Protein AF-A0A453HAI5-F1 (afdb_monomer_lite)

Secondary structure (DSSP, 8-state):
------SEEE-TTSGGG--EEE---HHHHHH-GGGHHHHHHHHHHHHHTS-----GGGGHHHHHH---TT-EEEETT-TT-HHHHHHHHHHT--SSTTPPP--EEEEE-S-HHHHHHHHHHHGGG--SSEEEE---GGG----BPPPPGGGTTSTT----B--EEEEEEE-----GGGTTT-TTHHHH--HHHHHHHHHHHHHHHHHHHHHEEEEEEEEEE-S---TTTTHHHHHHHHHHHGGG--PPP-TTSSTTS-EEEPPSS--EEETTEEESSGGGS-TTTTTTS-GGGSPPTTHHHHGGG-EEE-

pLDDT: mean 87.29, std 12.85, range [34.09, 98.56]

Foldseek 3Di:
DDDPPDQKAFPVLDPPSLGIDGPDDPVRCVPDPVNVVVSVVQVVCQQLVNDDDDDPVLQPQLQVQPAELQWAEEELAQFVPPSVLSNVVRNQPDPDPPDHRNYAYEYEHQDPVRLVNNCVNNVSVVDPRYDYYHDLLLCPDFDFDDDDPPPVPDPDDDGHTQATLEYEAADDALLPLCCVPCVVSVVVGDLLRRLQCLVSSLSNVLSNLVRHDQNGDYGHDYNDPQCLNFLLSVVVNCVVCPPSDDQDACCVRSVSFDKDFADQFDWRDDPRDTHRALVRDPPVCCVRRDRSSGHDPVSNVVRRSTIDTD

Organism: Aegilops tauschii subsp. strangulata (NCBI:txid200361)

Sequence (310 aa):
DECGEYALSPLPWYPGNLAWHLNLSRKQLRKNPALESFHEFLKHESEVGNVTRQEAVSMVPPLFLNVQAGHHILDMCAAPGSKTFQLLEMIHQSKEPGLLPTALVIANDLKVQRCDVLIHNTKRMCTANLIVTNHEAQSFPSCSLAKDDSEAYKDHCKPQRLEFDRVLCDVPCSGDGTLRKSHDLWRKWSSSMGNEFHLLQVNIAMRGIALLKVGGRMVYSTCSMNPVENEAVVAELLRRSGSSVELLDVSTELRELVRRPGLGTWKVNDRGSWFQTHEDVPDSRKNVILPSMFPSSTSIHESHKVWHFK

InterPro domains:
  IPR001678 SAM-dependent methyltransferase RsmB-F/NOP2-type domain [PS51686] (1-281)
  IPR018314 RsmB/NOL1/NOP2-like, conserved site [PS01153] (164-175)
  IPR023267 RNA (C5-cytosine) methyltransferase [PR02008] (45-59)
  IPR023267 RNA (C5-cytosine) methyltransferase [PR02008] (74-84)
  IPR023267 RNA (C5-cytosine) methyltransferase [PR02008] (165-177)
  IPR023267 RNA (C5-cytosine) methyltransferase [PR02008] (215-231)
  IPR023267 RNA (C5-cytosine) methyltransferase [PTHR22808] (6-299)
  IPR023270 tRNA (C5-cytosine) methyltransferase, NCL1 [PR02011] (20-41)
  IPR023270 tRNA (C5-cytosine) methyltransferase, NCL1 [PR02011] (249-268)
  IPR029063 S-adenosyl-L-methionine-dependent methyltransferase superfamily [G3DSA:3.40.50.150] (2-283)
  IPR029063 S-adenosyl-L-methionine-dependent methyltransferase superfamily [SSF53335] (37-264)
  IPR049560 SAM-dependent methyltransferase RsmB-F/NOP2-type, catalytic core [PF01189] (64-250)

Radius of gyration: 21.5 Å; chains: 1; bounding box: 52×71×49 Å

Structure (mmCIF, N/CA/C/O backbone):
data_AF-A0A453HAI5-F1
#
_entry.id   AF-A0A453HAI5-F1
#
loop_
_atom_site.group_PDB
_atom_site.id
_atom_site.type_symbol
_atom_site.label_atom_id
_atom_site.label_alt_id
_atom_site.label_comp_id
_atom_site.label_asym_id
_atom_site.label_entity_id
_atom_site.label_seq_id
_atom_site.pdbx_PDB_ins_code
_atom_site.Cartn_x
_atom_site.Cartn_y
_atom_site.Cartn_z
_atom_site.occupancy
_atom_site.B_iso_or_equiv
_atom_site.auth_seq_id
_atom_site.auth_comp_id
_atom_site.auth_asym_id
_atom_site.auth_atom_id
_atom_site.pdbx_PDB_model_num
ATOM 1 N N . ASP A 1 1 ? -20.448 33.550 -12.413 1.00 34.09 1 ASP A N 1
ATOM 2 C CA . ASP A 1 1 ? -21.150 32.262 -12.501 1.00 34.09 1 ASP A CA 1
ATOM 3 C C . ASP A 1 1 ? -20.546 31.267 -11.542 1.00 34.09 1 ASP A C 1
ATOM 5 O O . ASP A 1 1 ? -19.347 31.016 -11.547 1.00 34.09 1 ASP A O 1
ATOM 9 N N . GLU A 1 2 ? -21.398 30.882 -10.607 1.00 39.47 2 GLU A N 1
ATOM 10 C CA . GLU A 1 2 ? -21.132 30.254 -9.325 1.00 39.47 2 GLU A CA 1
ATOM 11 C C . GLU A 1 2 ? -20.623 28.820 -9.486 1.00 39.47 2 GLU A C 1
ATOM 13 O O . GLU A 1 2 ? -21.314 27.957 -10.013 1.00 39.47 2 GLU A O 1
ATOM 18 N N . CYS A 1 3 ? -19.440 28.538 -8.951 1.00 35.50 3 CYS A N 1
ATOM 19 C CA . CYS A 1 3 ? -19.113 27.195 -8.494 1.00 35.50 3 CYS A CA 1
ATOM 20 C C . CYS A 1 3 ? -18.582 27.357 -7.074 1.00 35.50 3 CYS A C 1
ATOM 22 O O . CYS A 1 3 ? -17.379 27.461 -6.838 1.00 35.50 3 CYS A O 1
ATOM 24 N N . GLY A 1 4 ? -19.509 27.518 -6.129 1.00 41.34 4 GLY A N 1
ATOM 25 C CA . GLY A 1 4 ? -19.188 27.419 -4.716 1.00 41.34 4 GLY A CA 1
ATOM 26 C C . GLY A 1 4 ? -18.720 25.997 -4.443 1.00 41.34 4 GLY A C 1
ATOM 27 O O . GLY A 1 4 ? -19.541 25.118 -4.204 1.00 41.34 4 GLY A O 1
ATOM 28 N N . GLU A 1 5 ? -17.412 25.748 -4.518 1.00 58.94 5 GLU A N 1
ATOM 29 C CA . GLU A 1 5 ? -16.839 24.530 -3.956 1.00 58.94 5 GLU A CA 1
ATOM 30 C C . GLU A 1 5 ? -17.159 24.545 -2.462 1.00 58.94 5 GLU A C 1
ATOM 32 O O . GLU A 1 5 ? -16.583 25.317 -1.690 1.00 58.94 5 GLU A O 1
ATOM 37 N N . TYR A 1 6 ? -18.136 23.731 -2.060 1.00 62.72 6 TYR A N 1
ATOM 38 C CA . TYR A 1 6 ? -18.467 23.530 -0.659 1.00 62.72 6 TYR A CA 1
ATOM 39 C C . TYR A 1 6 ? -17.184 23.219 0.118 1.00 62.72 6 TYR A C 1
ATOM 41 O O . TYR A 1 6 ? -16.373 22.392 -0.302 1.00 62.72 6 TYR A O 1
ATOM 49 N N . ALA A 1 7 ? -16.994 23.880 1.263 1.00 78.44 7 ALA A N 1
ATOM 50 C CA . ALA A 1 7 ? -15.804 23.682 2.092 1.00 78.44 7 ALA A CA 1
ATOM 51 C C . ALA A 1 7 ? -15.628 22.214 2.520 1.00 78.44 7 ALA A C 1
ATOM 53 O O . ALA A 1 7 ? -14.499 21.764 2.716 1.00 78.44 7 ALA A O 1
ATOM 54 N N . LEU A 1 8 ? -16.739 21.481 2.631 1.00 87.81 8 LEU A N 1
ATOM 55 C CA . LEU A 1 8 ? -16.807 20.059 2.919 1.00 87.81 8 LEU A CA 1
ATOM 56 C C . LEU A 1 8 ? -17.720 19.382 1.882 1.00 87.81 8 LEU A C 1
ATOM 58 O O . LEU A 1 8 ? -18.856 19.814 1.697 1.00 87.81 8 LEU A O 1
ATOM 62 N N . SER A 1 9 ? -17.244 18.327 1.226 1.00 92.00 9 SER A N 1
ATOM 63 C CA . SER A 1 9 ? -18.014 17.544 0.251 1.00 92.00 9 SER A CA 1
ATOM 64 C C . SER A 1 9 ? -17.851 16.044 0.507 1.00 92.00 9 SER A C 1
ATOM 66 O O . SER A 1 9 ? -16.776 15.617 0.920 1.00 92.00 9 SER A O 1
ATOM 68 N N . PRO A 1 10 ? -18.886 15.210 0.315 1.00 92.81 10 PRO A N 1
ATOM 69 C CA . PRO A 1 10 ? -18.741 13.765 0.465 1.00 92.81 10 PRO A CA 1
ATOM 70 C C . PRO A 1 10 ? -17.822 13.196 -0.625 1.00 92.81 10 PRO A C 1
ATOM 72 O O . PRO A 1 10 ? -17.769 13.719 -1.739 1.00 92.81 10 PRO A O 1
ATOM 75 N N . LEU A 1 11 ? -17.106 12.114 -0.314 1.00 93.44 11 LEU A N 1
ATOM 76 C CA . LEU A 1 11 ? -16.399 11.307 -1.308 1.00 93.44 11 LEU A CA 1
ATOM 77 C C . LEU A 1 11 ? -17.365 10.227 -1.811 1.00 93.44 11 LEU A C 1
ATOM 79 O O . LEU A 1 11 ? -17.550 9.231 -1.112 1.00 93.44 11 LEU A O 1
ATOM 83 N N . PRO A 1 12 ? -17.990 10.404 -2.989 1.00 92.00 12 PRO A N 1
ATOM 84 C CA . PRO A 1 12 ? -19.142 9.594 -3.398 1.00 92.00 12 PRO A CA 1
ATOM 85 C C . PRO A 1 12 ? -18.770 8.109 -3.559 1.00 92.00 12 PRO A C 1
ATOM 87 O O . PRO A 1 12 ? -19.490 7.217 -3.124 1.00 92.00 12 PRO A O 1
ATOM 90 N N . TRP A 1 13 ? -17.548 7.839 -4.022 1.00 92.69 13 TRP A N 1
ATOM 91 C CA . TRP A 1 13 ? -17.021 6.486 -4.168 1.00 92.69 13 TRP A CA 1
ATOM 92 C C . TRP A 1 13 ? -16.708 5.765 -2.851 1.00 92.69 13 TRP A C 1
ATOM 94 O O . TRP A 1 13 ? -16.446 4.563 -2.893 1.00 92.69 13 TRP A O 1
ATOM 104 N N . TYR A 1 14 ? -16.678 6.446 -1.700 1.00 93.56 14 TYR A N 1
ATOM 105 C CA . TYR A 1 14 ? -16.384 5.790 -0.426 1.00 93.56 14 TYR A CA 1
ATOM 106 C C . TYR A 1 14 ? -17.656 5.133 0.140 1.00 93.56 14 TYR A C 1
ATOM 108 O O . TYR A 1 14 ? -18.664 5.819 0.332 1.00 93.56 14 TYR A O 1
ATOM 116 N N . PRO A 1 15 ? -17.640 3.826 0.464 1.00 90.81 15 PRO A N 1
ATOM 117 C CA . PRO A 1 15 ? -18.837 3.120 0.914 1.00 90.81 15 PRO A CA 1
ATOM 118 C C . PRO A 1 15 ? -19.510 3.747 2.143 1.00 90.81 15 PRO A C 1
ATOM 120 O O . PRO A 1 15 ? -18.852 4.155 3.100 1.00 90.81 15 PRO A O 1
ATOM 123 N N . GLY A 1 16 ? -20.845 3.789 2.134 1.00 87.31 16 GLY A N 1
ATOM 124 C CA . GLY A 1 16 ? -21.645 4.211 3.289 1.00 87.31 16 GLY A CA 1
ATOM 125 C C . GLY A 1 16 ? -21.582 5.705 3.624 1.00 87.31 16 GLY A C 1
ATOM 126 O O . GLY A 1 16 ? -21.984 6.076 4.721 1.00 87.31 16 GLY A O 1
ATOM 127 N N . ASN A 1 17 ? -21.091 6.563 2.716 1.00 87.81 17 ASN A N 1
ATOM 128 C CA . ASN A 1 17 ? -20.926 8.010 2.942 1.00 87.81 17 ASN A CA 1
ATOM 129 C C . ASN A 1 17 ? -20.060 8.348 4.173 1.00 87.81 17 ASN A C 1
ATOM 131 O O . ASN A 1 17 ? -20.241 9.380 4.823 1.00 87.81 17 ASN A O 1
ATOM 135 N N . LEU A 1 18 ? -19.106 7.467 4.486 1.00 91.31 18 LEU A N 1
ATOM 136 C CA . LEU A 1 18 ? -18.248 7.572 5.668 1.00 91.31 18 LEU A CA 1
ATOM 137 C C . LEU A 1 18 ? -17.004 8.446 5.452 1.00 91.31 18 LEU A C 1
ATOM 139 O O . LEU A 1 18 ? -16.255 8.677 6.397 1.00 91.31 18 LEU A O 1
ATOM 143 N N . ALA A 1 19 ? -16.769 8.951 4.238 1.00 93.88 19 ALA A N 1
ATOM 144 C CA . ALA A 1 19 ? -15.618 9.798 3.948 1.00 93.88 19 ALA A CA 1
ATOM 145 C C . ALA A 1 19 ? -16.023 11.113 3.281 1.00 93.88 19 ALA A C 1
ATOM 147 O O . ALA A 1 19 ? -16.877 11.161 2.395 1.00 93.88 19 ALA A O 1
ATOM 148 N N . TRP A 1 20 ? -15.375 12.189 3.722 1.00 93.44 20 TRP A N 1
ATOM 149 C CA . TRP A 1 20 ? -15.638 13.552 3.280 1.00 93.44 20 TRP A CA 1
ATOM 150 C C . TRP A 1 20 ? -14.318 14.252 2.954 1.00 93.44 20 TRP A C 1
ATOM 152 O O . TRP A 1 20 ? -13.314 14.105 3.654 1.00 93.44 20 TRP A O 1
ATOM 162 N N . HIS A 1 21 ? -14.320 15.022 1.875 1.00 91.69 21 HIS A N 1
ATOM 163 C CA . HIS A 1 21 ? -13.244 15.901 1.472 1.00 91.69 21 HIS A CA 1
ATOM 164 C C . HIS A 1 21 ? -13.428 17.279 2.100 1.00 91.69 21 HIS A C 1
ATOM 166 O O . HIS A 1 21 ? -14.481 17.898 1.978 1.00 91.69 21 HIS A O 1
ATOM 172 N N . LEU A 1 22 ? -12.374 17.780 2.737 1.00 90.00 22 LEU A N 1
ATOM 173 C CA . LEU A 1 22 ? -12.323 19.131 3.275 1.00 90.00 22 LEU A CA 1
ATOM 174 C C . LEU A 1 22 ? -11.374 19.974 2.420 1.00 90.00 22 LEU A C 1
ATOM 176 O O . LEU A 1 22 ? -10.162 19.747 2.438 1.00 90.00 22 LEU A O 1
ATOM 180 N N . ASN A 1 23 ? -11.905 20.983 1.729 1.00 86.75 23 ASN A N 1
ATOM 181 C CA . ASN A 1 23 ? -11.144 21.871 0.842 1.00 86.75 23 ASN A CA 1
ATOM 182 C C . ASN A 1 23 ? -10.412 22.989 1.617 1.00 86.75 23 ASN A C 1
ATOM 184 O O . ASN A 1 23 ? -10.361 24.148 1.208 1.00 86.75 23 ASN A O 1
ATOM 188 N N . LEU A 1 24 ? -9.876 22.661 2.796 1.00 85.38 24 LEU A N 1
ATOM 189 C CA . LEU A 1 24 ? -9.156 23.587 3.667 1.00 85.38 24 LEU A CA 1
ATOM 190 C C . LEU A 1 24 ? -7.822 22.982 4.089 1.00 85.38 24 LEU A C 1
ATOM 192 O O . LEU A 1 24 ? -7.741 21.872 4.616 1.00 85.38 24 LEU A O 1
ATOM 196 N N . SER A 1 25 ? -6.745 23.748 3.921 1.00 83.06 25 SER A N 1
ATOM 197 C CA . SER A 1 25 ? -5.437 23.345 4.430 1.00 83.06 25 SER A CA 1
ATOM 198 C C . SER A 1 25 ? -5.403 23.370 5.962 1.00 83.06 25 SER A C 1
ATOM 200 O O . SER A 1 25 ? -6.071 24.169 6.622 1.00 83.06 25 SER A O 1
ATOM 202 N N . ARG A 1 26 ? -4.503 22.571 6.552 1.00 81.44 26 ARG A N 1
ATOM 203 C CA . ARG A 1 26 ? -4.241 22.590 8.005 1.00 81.44 26 ARG A CA 1
ATOM 204 C C . ARG A 1 26 ? -3.900 23.990 8.525 1.00 81.44 26 ARG A C 1
ATOM 206 O O . ARG A 1 26 ? -4.216 24.320 9.663 1.00 81.44 26 ARG A O 1
ATOM 213 N N . LYS A 1 27 ? -3.233 24.808 7.705 1.00 82.88 27 LYS A N 1
ATOM 214 C CA . LYS A 1 27 ? -2.851 26.179 8.063 1.00 82.88 27 LYS A CA 1
ATOM 215 C C . LYS A 1 27 ? -4.066 27.105 8.085 1.00 82.88 27 LYS A C 1
ATOM 217 O O . LYS A 1 27 ? -4.146 27.936 8.980 1.00 82.88 27 LYS A O 1
ATOM 222 N N . GLN A 1 28 ? -4.998 26.946 7.144 1.00 85.00 28 GLN A N 1
ATOM 223 C CA . GLN A 1 28 ? -6.248 27.711 7.114 1.00 85.00 28 GLN A CA 1
ATOM 224 C C . GLN A 1 28 ? -7.144 27.359 8.304 1.00 85.00 28 GLN A C 1
ATOM 226 O O . GLN A 1 28 ? -7.594 28.272 8.986 1.00 85.00 28 GLN A O 1
ATOM 231 N N . LEU A 1 29 ? -7.302 26.067 8.619 1.00 85.12 29 LEU A N 1
ATOM 232 C CA . LEU A 1 29 ? -8.062 25.619 9.796 1.00 85.12 29 LEU A CA 1
ATOM 233 C C . LEU A 1 29 ? -7.528 26.211 11.104 1.00 85.12 29 LEU A C 1
ATOM 235 O O . LEU A 1 29 ? -8.298 26.648 11.944 1.00 85.12 29 LEU A O 1
ATOM 239 N N . ARG A 1 30 ? -6.200 26.261 11.268 1.00 84.00 30 ARG A N 1
ATOM 240 C CA . ARG A 1 30 ? -5.569 26.783 12.491 1.00 84.00 30 ARG A CA 1
ATOM 241 C C . ARG A 1 30 ? -5.586 28.304 12.611 1.00 84.00 30 ARG A C 1
ATOM 243 O O . ARG A 1 30 ? -5.434 28.807 13.714 1.00 84.00 30 ARG A O 1
ATOM 250 N N . LYS A 1 31 ? -5.625 29.029 11.490 1.00 88.19 31 LYS A N 1
ATOM 251 C CA . LYS A 1 31 ? -5.470 30.492 11.476 1.00 88.19 31 LYS A CA 1
ATOM 252 C C . LYS A 1 31 ? -6.788 31.247 11.412 1.00 88.19 31 LYS A C 1
ATOM 254 O O . LYS A 1 31 ? -6.773 32.440 11.682 1.00 88.19 31 LYS A O 1
ATOM 259 N N . ASN A 1 32 ? -7.872 30.601 10.995 1.00 87.31 32 ASN A N 1
ATOM 260 C CA . ASN A 1 32 ? -9.168 31.245 10.851 1.00 87.31 32 ASN A CA 1
ATOM 261 C C . ASN A 1 32 ? -9.972 31.117 12.160 1.00 87.31 32 ASN A C 1
ATOM 263 O O . ASN A 1 32 ? -10.415 30.007 12.457 1.00 87.31 32 ASN A O 1
ATOM 267 N N . PRO A 1 33 ? -10.211 32.212 12.909 1.00 87.94 33 PRO A N 1
ATOM 268 C CA . PRO A 1 33 ? -10.974 32.163 14.160 1.00 87.94 33 PRO A CA 1
ATOM 269 C C . PRO A 1 33 ? -12.406 31.649 13.968 1.00 87.94 33 PRO A C 1
ATOM 271 O O . PRO A 1 33 ? -12.944 30.973 14.835 1.00 87.94 33 PRO A O 1
ATOM 274 N N . ALA A 1 34 ? -13.010 31.885 12.797 1.00 88.62 34 ALA A N 1
ATOM 275 C CA . ALA A 1 34 ? -14.357 31.399 12.492 1.00 88.62 34 ALA A CA 1
ATOM 276 C C . ALA A 1 34 ? -14.450 29.861 12.414 1.00 88.62 34 ALA A C 1
ATOM 278 O O . ALA A 1 34 ? -15.546 29.311 12.451 1.00 88.62 34 ALA A O 1
ATOM 279 N N . LEU A 1 35 ? -13.313 29.167 12.288 1.00 88.88 35 LEU A N 1
ATOM 280 C CA . LEU A 1 35 ? -13.230 27.708 12.196 1.00 88.88 35 LEU A CA 1
ATOM 281 C C . LEU A 1 35 ? -12.663 27.063 13.465 1.00 88.88 35 LEU A C 1
ATOM 283 O O . LEU A 1 35 ? -12.414 25.859 13.466 1.00 88.88 35 LEU A O 1
ATOM 287 N N . GLU A 1 36 ? -12.443 27.832 14.533 1.00 90.44 36 GLU A N 1
ATOM 288 C CA . GLU A 1 36 ? -11.833 27.335 15.768 1.00 90.44 36 GLU A CA 1
ATOM 289 C C . GLU A 1 36 ? -12.670 26.224 16.410 1.00 90.44 36 GLU A C 1
ATOM 291 O O . GLU A 1 36 ? -12.144 25.150 16.693 1.00 90.44 36 GLU A O 1
ATOM 296 N N . SER A 1 37 ? -13.987 26.424 16.524 1.00 92.50 37 SER A N 1
ATOM 297 C CA . SER A 1 37 ? -14.915 25.414 17.052 1.00 92.50 37 SER A CA 1
ATOM 298 C C . SER A 1 37 ? -14.881 24.111 16.246 1.00 92.50 37 SER A C 1
ATOM 300 O O . SER A 1 37 ? -14.821 23.024 16.817 1.00 92.50 37 SER A O 1
ATOM 302 N N . PHE A 1 38 ? -14.855 24.206 14.914 1.00 90.75 38 PHE A N 1
ATOM 303 C CA . PHE A 1 38 ? -14.763 23.048 14.025 1.00 90.75 38 PHE A CA 1
ATOM 304 C C . PHE A 1 38 ? -13.395 22.358 14.104 1.00 90.75 38 PHE A C 1
ATOM 306 O O . PHE A 1 38 ? -13.301 21.133 14.052 1.00 90.75 38 PHE A O 1
ATOM 313 N N . HIS A 1 39 ? -12.313 23.124 14.243 1.00 90.56 39 HIS A N 1
ATOM 314 C CA . HIS A 1 39 ? -10.970 22.574 14.402 1.00 90.56 39 HIS A CA 1
ATOM 315 C C . HIS A 1 39 ? -10.810 21.831 15.732 1.00 90.56 39 HIS A C 1
ATOM 317 O O . HIS A 1 39 ? -10.214 20.752 15.731 1.00 90.56 39 HIS A O 1
ATOM 323 N N . GLU A 1 40 ? -11.369 22.356 16.826 1.00 91.69 40 GLU A N 1
ATOM 324 C CA . GLU A 1 40 ? -11.422 21.665 18.122 1.00 91.69 40 GLU A CA 1
ATOM 325 C C . GLU A 1 40 ? -12.295 20.410 18.062 1.00 91.69 40 GLU A C 1
ATOM 327 O O . GLU A 1 40 ? -11.845 19.349 18.490 1.00 91.69 40 GLU A O 1
ATOM 332 N N . PHE A 1 41 ? -13.469 20.475 17.424 1.00 93.25 41 PHE A N 1
ATOM 333 C CA . PHE A 1 41 ? -14.283 19.288 17.147 1.00 93.25 41 PHE A CA 1
ATOM 334 C C . PHE A 1 41 ? -13.467 18.212 16.418 1.00 93.25 41 PHE A C 1
ATOM 336 O O . PHE A 1 41 ? -13.351 17.088 16.891 1.00 93.25 41 PHE A O 1
ATOM 343 N N . LEU A 1 42 ? -12.809 18.556 15.305 1.00 91.56 42 LEU A N 1
ATOM 344 C CA . LEU A 1 42 ? -12.026 17.579 14.551 1.00 91.56 42 LEU A CA 1
ATOM 345 C C . LEU A 1 42 ? -10.838 17.023 15.342 1.00 91.56 42 LEU A C 1
ATOM 347 O O . LEU A 1 42 ? -10.406 15.911 15.046 1.00 91.56 42 LEU A O 1
ATOM 351 N N . LYS A 1 43 ? -10.235 17.795 16.254 1.00 90.38 43 LYS A N 1
ATOM 352 C CA . LYS A 1 43 ? -9.181 17.284 17.143 1.00 90.38 43 LYS A CA 1
ATOM 353 C C . LYS A 1 43 ? -9.762 16.269 18.114 1.00 90.38 43 LYS A C 1
ATOM 355 O O . LYS A 1 43 ? -9.262 15.152 18.143 1.00 90.38 43 LYS A O 1
ATOM 360 N N . HIS A 1 44 ? -10.829 16.643 18.815 1.00 92.62 44 HIS A N 1
ATOM 361 C CA . HIS A 1 44 ? -11.513 15.785 19.772 1.00 92.62 44 HIS A CA 1
ATOM 362 C C . HIS A 1 44 ? -11.942 14.466 19.121 1.00 92.62 44 HIS A C 1
ATOM 364 O O . HIS A 1 44 ? -11.525 13.399 19.562 1.00 92.62 44 HIS A O 1
ATOM 370 N N . GLU A 1 45 ? -12.645 14.532 17.986 1.00 92.56 45 GLU A N 1
ATOM 371 C CA . GLU A 1 45 ? -13.085 13.341 17.250 1.00 92.56 45 GLU A CA 1
ATOM 372 C C . GLU A 1 45 ? -11.914 12.490 16.731 1.00 92.56 45 GLU A C 1
ATOM 374 O O . GLU A 1 45 ? -12.022 11.268 16.640 1.00 92.56 45 GLU A O 1
ATOM 379 N N . SER A 1 46 ? -10.768 13.110 16.421 1.00 90.06 46 SER A N 1
ATOM 380 C CA . SER A 1 46 ? -9.554 12.373 16.039 1.00 90.06 46 SER A CA 1
ATOM 381 C C . SER A 1 46 ? -8.845 11.717 17.225 1.00 90.06 46 SER A C 1
ATOM 383 O O . SER A 1 46 ? -8.147 10.720 17.032 1.00 90.06 46 SER A O 1
ATOM 385 N N . GLU A 1 47 ? -8.962 12.283 18.425 1.00 88.25 47 GLU A N 1
ATOM 386 C CA . GLU A 1 47 ? -8.356 11.758 19.652 1.00 88.25 47 GLU A CA 1
ATOM 387 C C . GLU A 1 47 ? -9.149 10.572 20.198 1.00 88.25 47 GLU A C 1
ATOM 389 O O . GLU A 1 47 ? -8.547 9.558 20.551 1.00 88.25 47 GLU A O 1
ATOM 394 N N . VAL A 1 48 ? -10.482 10.661 20.181 1.00 90.06 48 VAL A N 1
ATOM 395 C CA . VAL A 1 48 ? -11.374 9.560 20.588 1.00 90.06 48 VAL A CA 1
ATOM 396 C C . VAL A 1 48 ? -11.496 8.458 19.528 1.00 90.06 48 VAL A C 1
ATOM 398 O O . VAL A 1 48 ? -11.966 7.372 19.838 1.00 90.06 48 VAL A O 1
ATOM 401 N N . GLY A 1 49 ? -11.048 8.711 18.291 1.00 87.50 49 GLY A N 1
ATOM 402 C CA . GLY A 1 49 ? -11.009 7.714 17.215 1.00 87.50 49 GLY A CA 1
ATOM 403 C C . GLY A 1 49 ? -12.243 7.660 16.311 1.00 87.50 49 GLY A C 1
ATOM 404 O O . GLY A 1 49 ? -12.304 6.778 15.463 1.00 87.50 49 GLY A O 1
ATOM 405 N N . ASN A 1 50 ? -13.172 8.611 16.426 1.00 88.81 50 ASN A N 1
ATOM 406 C CA . ASN A 1 50 ? -14.375 8.693 15.588 1.00 88.81 50 ASN A CA 1
ATOM 407 C C . ASN A 1 50 ? -14.091 9.216 14.172 1.00 88.81 50 ASN A C 1
ATOM 409 O O . ASN A 1 50 ? -14.824 8.910 13.235 1.00 88.81 50 ASN A O 1
ATOM 413 N N . VAL A 1 51 ? -13.051 10.042 14.007 1.00 91.12 51 VAL A N 1
ATOM 414 C CA . VAL A 1 51 ? -12.683 10.633 12.713 1.00 91.12 51 VAL A CA 1
ATOM 415 C C . VAL A 1 51 ? -11.193 10.459 12.453 1.00 91.12 51 VAL A C 1
ATOM 417 O O . VAL A 1 51 ? -10.350 10.950 13.200 1.00 91.12 51 VAL A O 1
ATOM 420 N N . THR A 1 52 ? -10.843 9.848 11.322 1.00 90.88 52 THR A N 1
ATOM 421 C CA . THR A 1 52 ? -9.451 9.754 10.872 1.00 90.88 52 THR A CA 1
ATOM 422 C C . THR A 1 52 ? -9.195 10.666 9.680 1.00 90.88 52 THR A C 1
ATOM 424 O O . THR A 1 52 ? -9.809 10.561 8.622 1.00 90.88 52 THR A O 1
ATOM 427 N N . ARG A 1 53 ? -8.219 11.569 9.825 1.00 89.81 53 ARG A N 1
ATOM 428 C CA . ARG A 1 53 ? -7.740 12.401 8.715 1.00 89.81 53 ARG A CA 1
ATOM 429 C C . ARG A 1 53 ? -6.795 11.588 7.835 1.00 89.81 53 ARG A C 1
ATOM 431 O O . ARG A 1 53 ? -5.657 11.330 8.226 1.00 89.81 53 ARG A O 1
ATOM 438 N N . GLN A 1 54 ? -7.235 11.267 6.627 1.00 91.31 54 GLN A N 1
ATOM 439 C CA . GLN A 1 54 ? -6.462 10.509 5.648 1.00 91.31 54 GLN A CA 1
ATOM 440 C C . GLN A 1 54 ? -6.591 11.138 4.262 1.00 91.31 54 GLN A C 1
ATOM 442 O O . GLN A 1 54 ? -7.518 11.888 3.969 1.00 91.31 54 GLN A O 1
ATOM 447 N N . GLU A 1 55 ? -5.597 10.890 3.419 1.00 89.12 55 GLU A N 1
ATOM 448 C CA . GLU A 1 55 ? -5.631 11.319 2.028 1.00 89.12 55 GLU A CA 1
ATOM 449 C C . GLU A 1 55 ? -6.559 10.417 1.215 1.00 89.12 55 GLU A C 1
ATOM 451 O O . GLU A 1 55 ? -6.489 9.199 1.352 1.00 89.12 55 GLU A O 1
ATOM 456 N N . ALA A 1 56 ? -7.389 11.015 0.358 1.00 91.00 56 ALA A N 1
ATOM 457 C CA . ALA A 1 56 ? -8.410 10.313 -0.420 1.00 91.00 56 ALA A CA 1
ATOM 458 C C . ALA A 1 56 ? -7.848 9.088 -1.164 1.00 91.00 56 ALA A C 1
ATOM 460 O O . ALA A 1 56 ? -8.321 7.975 -0.966 1.00 91.00 56 ALA A O 1
ATOM 461 N N . VAL A 1 57 ? -6.760 9.252 -1.923 1.00 89.81 57 VAL A N 1
ATOM 462 C CA . VAL A 1 57 ? -6.135 8.133 -2.652 1.00 89.81 57 VAL A CA 1
ATOM 463 C C . VAL A 1 57 ? -5.515 7.082 -1.727 1.00 89.81 57 VAL A C 1
ATOM 465 O O . VAL A 1 57 ? -5.458 5.908 -2.073 1.00 89.81 57 VAL A O 1
ATOM 468 N N . SER A 1 58 ? -5.119 7.458 -0.505 1.00 92.12 58 SER A N 1
ATOM 469 C CA . SER A 1 58 ? -4.626 6.500 0.489 1.00 92.12 58 SER A CA 1
ATOM 470 C C . SER A 1 58 ? -5.744 5.626 1.056 1.00 92.12 58 SER A C 1
ATOM 472 O O . SER A 1 58 ? -5.423 4.637 1.708 1.00 92.12 58 SER A O 1
ATOM 474 N N . MET A 1 59 ? -7.017 5.995 0.888 1.00 95.06 59 MET A N 1
ATOM 475 C CA . MET A 1 59 ? -8.163 5.194 1.333 1.00 95.06 59 MET A CA 1
ATOM 476 C C . MET A 1 59 ? -8.518 4.065 0.361 1.00 95.06 59 MET A C 1
ATOM 478 O O . MET A 1 59 ? -9.246 3.147 0.723 1.00 95.06 59 MET A O 1
ATOM 482 N N . VAL A 1 60 ? -8.028 4.142 -0.877 1.00 95.00 60 VAL A N 1
ATOM 483 C CA . VAL A 1 60 ? -8.423 3.253 -1.974 1.00 95.00 60 VAL A CA 1
ATOM 484 C C . VAL A 1 60 ? -7.884 1.821 -1.811 1.00 95.00 60 VAL A C 1
ATOM 486 O O . VAL A 1 60 ? -8.681 0.891 -1.947 1.00 95.00 60 VAL A O 1
ATOM 489 N N . PRO A 1 61 ? -6.594 1.581 -1.481 1.00 96.00 61 PRO A N 1
ATOM 490 C CA . PRO A 1 61 ? -6.060 0.217 -1.441 1.00 96.00 61 PRO A CA 1
ATOM 491 C C . PRO A 1 61 ? -6.775 -0.724 -0.451 1.00 96.00 61 PRO A C 1
ATOM 493 O O . PRO A 1 61 ? -7.107 -1.842 -0.851 1.00 96.00 61 PRO A O 1
ATOM 496 N N . PRO A 1 62 ? -7.100 -0.308 0.795 1.00 96.44 62 PRO A N 1
ATOM 497 C CA . PRO A 1 62 ? -7.857 -1.160 1.717 1.00 96.44 62 PRO A CA 1
ATOM 498 C C . PRO A 1 62 ? -9.250 -1.552 1.206 1.00 96.44 62 PRO A C 1
ATOM 500 O O . PRO A 1 62 ? -9.686 -2.677 1.444 1.00 96.44 62 PRO A O 1
ATOM 503 N N . LEU A 1 63 ? -9.929 -0.675 0.454 1.00 95.44 63 LEU A N 1
ATOM 504 C CA . LEU A 1 63 ? -11.263 -0.960 -0.090 1.00 95.44 63 LEU A CA 1
ATOM 505 C C . LEU A 1 63 ? -11.233 -2.107 -1.111 1.00 95.44 63 LEU A C 1
ATOM 507 O O . LEU A 1 63 ? -12.083 -2.992 -1.054 1.00 95.44 63 LEU A O 1
ATOM 511 N N . PHE A 1 64 ? -10.221 -2.152 -1.984 1.00 95.69 64 PHE A N 1
ATOM 512 C CA . PHE A 1 64 ? -10.060 -3.246 -2.954 1.00 95.69 64 PHE A CA 1
ATOM 513 C C . PHE A 1 64 ? -9.587 -4.562 -2.323 1.00 95.69 64 PHE A C 1
ATOM 515 O O . PHE A 1 64 ? -9.754 -5.636 -2.911 1.00 95.69 64 PHE A O 1
ATOM 522 N N . LEU A 1 65 ? -9.032 -4.515 -1.107 1.00 95.38 65 LEU A N 1
ATOM 523 C CA . LEU A 1 65 ? -8.582 -5.710 -0.396 1.00 95.38 65 LEU A CA 1
ATOM 524 C C . LEU A 1 65 ? -9.762 -6.592 0.051 1.00 95.38 65 LEU A C 1
ATOM 526 O O . LEU A 1 65 ? -9.571 -7.787 0.260 1.00 95.38 65 LEU A O 1
ATOM 530 N N . ASN A 1 66 ? -10.985 -6.050 0.132 1.00 92.56 66 ASN A N 1
ATOM 531 C CA . ASN A 1 66 ? -12.206 -6.778 0.507 1.00 92.56 66 ASN A CA 1
ATOM 532 C C . ASN A 1 66 ? -12.008 -7.632 1.777 1.00 92.56 66 ASN A C 1
ATOM 534 O O . ASN A 1 66 ? -12.004 -8.873 1.755 1.00 92.56 66 ASN A O 1
ATOM 538 N N . VAL A 1 67 ? -11.738 -6.932 2.875 1.00 94.19 67 VAL A N 1
ATOM 539 C CA . VAL A 1 67 ? -11.458 -7.496 4.198 1.00 94.19 67 VAL A CA 1
ATOM 540 C C . VAL A 1 67 ? -12.750 -7.944 4.887 1.00 94.19 67 VAL A C 1
ATOM 542 O O . VAL A 1 67 ? -13.803 -7.361 4.666 1.00 94.19 67 VAL A O 1
ATOM 545 N N . GLN A 1 68 ? -12.664 -8.990 5.712 1.00 91.94 68 GLN A N 1
ATOM 546 C CA . GLN A 1 68 ? -13.783 -9.577 6.451 1.00 91.94 68 GLN A CA 1
ATOM 547 C C . GLN A 1 68 ? -13.369 -9.816 7.909 1.00 91.94 68 GLN A C 1
ATOM 549 O O . GLN A 1 68 ? -12.182 -9.979 8.199 1.00 91.94 68 GLN A O 1
ATOM 554 N N . ALA A 1 69 ? -14.351 -9.891 8.810 1.00 90.25 69 ALA A N 1
ATOM 555 C CA . ALA A 1 69 ? -14.164 -9.955 10.266 1.00 90.25 69 ALA A CA 1
ATOM 556 C C . ALA A 1 69 ? -13.424 -11.203 10.797 1.00 90.25 69 ALA A C 1
ATOM 558 O O . ALA A 1 69 ? -13.101 -11.247 11.981 1.00 90.25 69 ALA A O 1
ATOM 559 N N . GLY A 1 70 ? -13.138 -12.197 9.946 1.00 90.56 70 GLY A N 1
ATOM 560 C CA . GLY A 1 70 ? -12.369 -13.400 10.293 1.00 90.56 70 GLY A CA 1
ATOM 561 C C . GLY A 1 70 ? -11.042 -13.561 9.544 1.00 90.56 70 GLY A C 1
ATOM 562 O O . GLY A 1 70 ? -10.431 -14.621 9.624 1.00 90.56 70 GLY A O 1
ATOM 563 N N . HIS A 1 71 ? -10.601 -12.561 8.775 1.00 94.75 71 HIS A N 1
ATOM 564 C CA . HIS A 1 71 ? -9.368 -12.667 7.991 1.00 94.75 71 HIS A CA 1
ATOM 565 C C . HIS A 1 71 ? -8.104 -12.418 8.820 1.00 94.75 71 HIS A C 1
ATOM 567 O O . HIS A 1 71 ? -8.044 -11.503 9.641 1.00 94.75 71 HIS A O 1
ATOM 573 N N . HIS A 1 72 ? -7.045 -13.159 8.505 1.00 96.06 72 HIS A N 1
ATOM 574 C CA . HIS A 1 72 ? -5.675 -12.777 8.827 1.00 96.06 72 HIS A CA 1
ATOM 575 C C . HIS A 1 72 ? -5.147 -11.844 7.735 1.00 96.06 72 HIS A C 1
ATOM 577 O O . HIS A 1 72 ? -5.106 -12.204 6.555 1.00 96.06 72 HIS A O 1
ATOM 583 N N . ILE A 1 73 ? -4.756 -10.637 8.128 1.00 97.88 73 ILE A N 1
ATOM 584 C CA . ILE A 1 73 ? -4.378 -9.543 7.238 1.00 97.88 73 ILE A CA 1
ATOM 585 C C . ILE A 1 73 ? -2.943 -9.125 7.555 1.00 97.88 73 ILE A C 1
ATOM 587 O O . ILE A 1 73 ? -2.608 -8.900 8.716 1.00 97.88 73 ILE A O 1
ATOM 591 N N . LEU A 1 74 ? -2.108 -8.987 6.529 1.00 98.19 74 LEU A N 1
ATOM 592 C CA . LEU A 1 74 ? -0.750 -8.457 6.644 1.00 98.19 74 LEU A CA 1
ATOM 593 C C . LEU A 1 74 ? -0.645 -7.120 5.915 1.00 98.19 74 LEU A C 1
ATOM 595 O O . LEU A 1 74 ? -0.892 -7.052 4.715 1.00 98.19 74 LEU A O 1
ATOM 599 N N . ASP A 1 75 ? -0.242 -6.076 6.625 1.00 98.25 75 ASP A N 1
ATOM 600 C CA . ASP A 1 75 ? 0.171 -4.793 6.060 1.00 98.25 75 ASP A CA 1
ATOM 601 C C . ASP A 1 75 ? 1.705 -4.737 6.061 1.00 98.25 75 ASP A C 1
ATOM 603 O O . ASP A 1 75 ? 2.338 -4.643 7.114 1.00 98.25 75 ASP A O 1
ATOM 607 N N . MET A 1 76 ? 2.308 -4.878 4.877 1.00 97.69 76 MET A N 1
ATOM 608 C CA . MET A 1 76 ? 3.754 -5.087 4.719 1.00 97.69 76 MET A CA 1
ATOM 609 C C . MET A 1 76 ? 4.587 -3.844 5.053 1.00 97.69 76 MET A C 1
ATOM 611 O O . MET A 1 76 ? 5.764 -3.972 5.404 1.00 97.69 76 MET A O 1
ATOM 615 N N . CYS A 1 77 ? 4.008 -2.656 4.878 1.00 96.62 77 CYS A N 1
ATOM 616 C CA . CYS A 1 77 ? 4.671 -1.353 4.969 1.00 96.62 77 CYS A CA 1
ATOM 617 C C . CYS A 1 77 ? 3.709 -0.342 5.609 1.00 96.62 77 CYS A C 1
ATOM 619 O O . CYS A 1 77 ? 3.230 0.601 4.985 1.00 96.62 77 CYS A O 1
ATOM 621 N N . ALA A 1 78 ? 3.408 -0.580 6.877 1.00 95.75 78 ALA A N 1
ATOM 622 C CA . ALA A 1 78 ? 2.202 -0.085 7.512 1.00 95.75 78 ALA A CA 1
ATOM 623 C C . ALA A 1 78 ? 2.282 1.373 7.991 1.00 95.75 78 ALA A C 1
ATOM 625 O O . ALA A 1 78 ? 1.274 2.087 8.038 1.00 95.75 78 ALA A O 1
ATOM 626 N N . ALA A 1 79 ? 3.460 1.863 8.393 1.00 91.88 79 ALA A N 1
ATOM 627 C CA . ALA A 1 79 ? 3.534 3.183 9.009 1.00 91.88 79 ALA A CA 1
ATOM 628 C C . ALA A 1 79 ? 3.314 4.302 7.972 1.00 91.88 79 ALA A C 1
ATOM 630 O O . ALA A 1 79 ? 3.775 4.200 6.836 1.00 91.88 79 ALA A O 1
ATOM 631 N N . PRO A 1 80 ? 2.669 5.427 8.343 1.00 91.31 80 PRO A N 1
ATOM 632 C CA . PRO A 1 80 ? 2.313 5.854 9.701 1.00 91.31 80 PRO A CA 1
ATOM 633 C C . PRO A 1 80 ? 1.017 5.242 10.267 1.00 91.31 80 PRO A C 1
ATOM 635 O O . PRO A 1 80 ? 0.583 5.668 11.333 1.00 91.31 80 PRO A O 1
ATOM 638 N N . GLY A 1 81 ? 0.388 4.283 9.582 1.00 92.19 81 GLY A N 1
ATOM 639 C CA . GLY A 1 81 ? -0.726 3.497 10.117 1.00 92.19 81 GLY A CA 1
ATOM 640 C C . GLY A 1 81 ? -2.117 3.890 9.625 1.00 92.19 81 GLY A C 1
ATOM 641 O O . GLY A 1 81 ? -3.083 3.304 10.090 1.00 92.19 81 GLY A O 1
ATOM 642 N N . SER A 1 82 ? -2.277 4.852 8.704 1.00 93.50 82 SER A N 1
ATOM 643 C CA . SER A 1 82 ? -3.622 5.248 8.235 1.00 93.50 82 SER A CA 1
ATOM 644 C C . SER A 1 82 ? -4.357 4.113 7.513 1.00 93.50 82 SER A C 1
ATOM 646 O O . SER A 1 82 ? -5.534 3.896 7.769 1.00 93.50 82 SER A O 1
ATOM 648 N N . LYS A 1 83 ? -3.661 3.352 6.656 1.00 96.12 83 LYS A N 1
ATOM 649 C CA . LYS A 1 83 ? -4.260 2.196 5.970 1.00 96.12 83 LYS A CA 1
ATOM 650 C C . LYS A 1 83 ? -4.537 1.062 6.950 1.00 96.12 83 LYS A C 1
ATOM 652 O O . LYS A 1 83 ? -5.621 0.500 6.927 1.00 96.12 83 LYS A O 1
ATOM 657 N N . THR A 1 84 ? -3.607 0.794 7.865 1.00 96.56 84 THR A N 1
ATOM 658 C CA . THR A 1 84 ? -3.799 -0.160 8.963 1.00 96.56 84 THR A CA 1
ATOM 659 C C . THR A 1 84 ? -5.014 0.189 9.821 1.00 96.56 84 THR A C 1
ATOM 661 O O . THR A 1 84 ? -5.809 -0.688 10.132 1.00 96.56 84 THR A O 1
ATOM 664 N N . PHE A 1 85 ? -5.193 1.467 10.168 1.00 95.06 85 PHE A N 1
ATOM 665 C CA . PHE A 1 85 ? -6.357 1.946 10.913 1.00 95.06 85 PHE A CA 1
ATOM 666 C C . PHE A 1 85 ? -7.650 1.659 10.148 1.00 95.06 85 PHE A C 1
ATOM 668 O O . PHE A 1 85 ? -8.566 1.071 10.705 1.00 95.06 85 PHE A O 1
ATOM 675 N N . GLN A 1 86 ? -7.680 1.972 8.851 1.00 95.44 86 GLN A N 1
ATOM 676 C CA . GLN A 1 86 ? -8.821 1.680 7.986 1.00 95.44 86 GLN A CA 1
ATOM 677 C C . GLN A 1 86 ? -9.108 0.170 7.879 1.00 95.44 86 GLN A C 1
ATOM 679 O O . GLN A 1 86 ? -10.263 -0.242 7.906 1.00 95.44 86 GLN A O 1
ATOM 684 N N . LEU A 1 87 ? -8.075 -0.678 7.799 1.00 95.69 87 LEU A N 1
ATOM 685 C CA . LEU A 1 87 ? -8.234 -2.138 7.817 1.00 95.69 87 LEU A CA 1
ATOM 686 C C . LEU A 1 87 ? -8.858 -2.617 9.130 1.00 95.69 87 LEU A C 1
ATOM 688 O O . LEU A 1 87 ? -9.734 -3.482 9.112 1.00 95.69 87 LEU A O 1
ATOM 692 N N . LEU A 1 88 ? -8.424 -2.045 10.256 1.00 94.19 88 LEU A N 1
ATOM 693 C CA . LEU A 1 88 ? -9.014 -2.337 11.553 1.00 94.19 88 LEU A CA 1
ATOM 694 C C . LEU A 1 88 ? -10.483 -1.886 11.589 1.00 94.19 88 LEU A C 1
ATOM 696 O O . LEU A 1 88 ? -11.343 -2.661 11.993 1.00 94.19 88 LEU A O 1
ATOM 700 N N . GLU A 1 89 ? -10.810 -0.681 11.112 1.00 92.00 89 GLU A N 1
ATOM 701 C CA . GLU A 1 89 ? -12.205 -0.220 11.016 1.00 92.00 89 GLU A CA 1
ATOM 702 C C . GLU A 1 89 ? -13.057 -1.216 10.221 1.00 92.00 89 GLU A C 1
ATOM 704 O O . GLU A 1 89 ? -14.129 -1.606 10.676 1.00 92.00 89 GLU A O 1
ATOM 709 N N . MET A 1 90 ? -12.554 -1.701 9.082 1.00 92.81 90 MET A N 1
ATOM 710 C CA . MET A 1 90 ? -13.260 -2.659 8.226 1.00 92.81 90 MET A CA 1
ATOM 711 C C . MET A 1 90 ? -13.519 -4.014 8.904 1.00 92.81 90 MET A C 1
ATOM 713 O O . MET A 1 90 ? -14.602 -4.566 8.724 1.00 92.81 90 MET A O 1
ATOM 717 N N . ILE A 1 91 ? -12.585 -4.562 9.696 1.00 92.31 91 ILE A N 1
ATOM 718 C CA . ILE A 1 91 ? -12.835 -5.839 10.404 1.00 92.31 91 ILE A CA 1
ATOM 719 C C . ILE A 1 91 ? -13.872 -5.696 11.523 1.00 92.31 91 ILE A C 1
ATOM 721 O O . ILE A 1 91 ? -14.542 -6.672 11.853 1.00 92.31 91 ILE A O 1
ATOM 725 N N . HIS A 1 92 ? -14.019 -4.495 12.091 1.00 88.88 92 HIS A N 1
ATOM 726 C CA . HIS A 1 92 ? -14.956 -4.202 13.180 1.00 88.88 92 HIS A CA 1
ATOM 727 C C . HIS A 1 92 ? -16.354 -3.795 12.692 1.00 88.88 92 HIS A C 1
ATOM 729 O O . HIS A 1 92 ? -17.255 -3.642 13.509 1.00 88.88 92 HIS A O 1
ATOM 735 N N . GLN A 1 93 ? -16.593 -3.705 11.377 1.00 83.50 93 GLN A N 1
ATOM 736 C CA . GLN A 1 93 ? -17.914 -3.419 10.783 1.00 83.50 93 GLN A CA 1
ATOM 737 C C . GLN A 1 93 ? -18.941 -4.569 10.931 1.00 83.50 93 GLN A C 1
ATOM 739 O O . GLN A 1 93 ? -19.884 -4.665 10.141 1.00 83.50 93 GLN A O 1
ATOM 744 N N . SER A 1 94 ? -18.778 -5.463 11.915 1.00 68.38 94 SER A N 1
ATOM 745 C CA . SER A 1 94 ? -19.695 -6.582 12.153 1.00 68.38 94 SER A CA 1
ATOM 746 C C . SER A 1 94 ? -21.139 -6.095 12.302 1.00 68.38 94 SER A C 1
ATOM 748 O O . SER A 1 94 ? -21.417 -5.093 12.960 1.00 68.38 94 SER A O 1
ATOM 750 N N . LYS A 1 95 ? -22.074 -6.827 11.689 1.00 62.16 95 LYS A N 1
ATOM 751 C CA . LYS A 1 95 ? -23.508 -6.503 11.717 1.00 62.16 95 LYS A CA 1
ATOM 752 C C . LYS A 1 95 ? -24.175 -6.856 13.046 1.00 62.16 95 LYS A C 1
ATOM 754 O O . LYS A 1 95 ? -25.277 -6.378 13.300 1.00 62.16 95 LYS A O 1
ATOM 759 N N . GLU A 1 96 ? -23.536 -7.688 13.866 1.00 72.31 96 GLU A N 1
ATOM 760 C CA . GLU A 1 96 ? -24.086 -8.142 15.143 1.00 72.31 96 GLU A CA 1
ATOM 761 C C . GLU A 1 96 ? -23.462 -7.366 16.313 1.00 72.31 96 GLU A C 1
ATOM 763 O O . GLU A 1 96 ? -22.252 -7.472 16.545 1.00 72.31 96 GLU A O 1
ATOM 768 N N . PRO A 1 97 ? -24.261 -6.585 17.067 1.00 71.38 97 PRO A N 1
ATOM 769 C CA . PRO A 1 97 ? -23.777 -5.871 18.241 1.00 71.38 97 PRO A CA 1
ATOM 770 C C . PRO A 1 97 ? -23.186 -6.828 19.282 1.00 71.38 97 PRO A C 1
ATOM 772 O O . PRO A 1 97 ? -23.828 -7.795 19.684 1.00 71.38 97 PRO A O 1
ATOM 775 N N . GLY A 1 98 ? -21.977 -6.525 19.757 1.00 73.38 98 GLY A N 1
ATOM 776 C CA . GLY A 1 98 ? -21.319 -7.265 20.839 1.00 73.38 98 GLY A CA 1
ATOM 777 C C . GLY A 1 98 ? -20.442 -8.440 20.399 1.00 73.38 98 GLY A C 1
ATOM 778 O O . GLY A 1 98 ? -19.759 -9.013 21.247 1.00 73.38 98 GLY A O 1
ATOM 779 N N . LEU A 1 99 ? -20.396 -8.775 19.105 1.00 77.94 99 LEU A N 1
ATOM 780 C CA . LEU A 1 99 ? -19.471 -9.786 18.595 1.00 77.94 99 LEU A CA 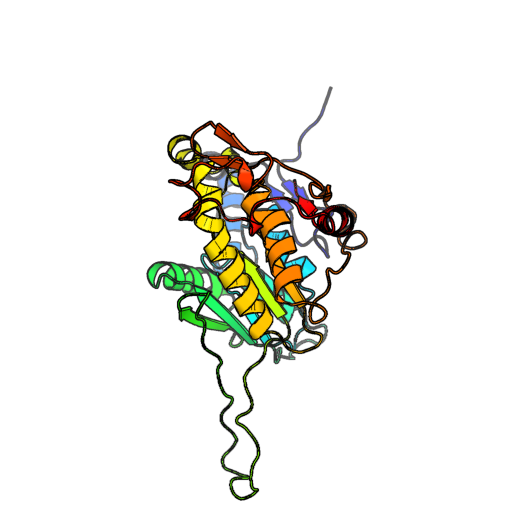1
ATOM 781 C C . LEU A 1 99 ? -18.125 -9.147 18.228 1.00 77.94 99 LEU A C 1
ATOM 783 O O . LEU A 1 99 ? -18.048 -8.315 17.324 1.00 77.94 99 LEU A O 1
ATOM 787 N N . LEU A 1 100 ? -17.059 -9.554 18.918 1.00 80.25 100 LEU A N 1
ATOM 788 C CA . LEU A 1 100 ? -15.697 -9.148 18.575 1.00 80.25 100 LEU A CA 1
ATOM 789 C C . LEU A 1 100 ? -15.214 -9.915 17.332 1.00 80.25 100 LEU A C 1
ATOM 791 O O . LEU A 1 100 ? -15.446 -11.125 17.245 1.00 80.25 100 LEU A O 1
ATOM 795 N N . PRO A 1 101 ? -14.529 -9.257 16.379 1.00 85.81 101 PRO A N 1
ATOM 796 C CA . PRO A 1 101 ? -13.983 -9.944 15.220 1.00 85.81 101 PRO A CA 1
ATOM 797 C C . PRO A 1 101 ? -12.870 -10.906 15.636 1.00 85.81 101 PRO A C 1
ATOM 799 O O . PRO A 1 101 ? -12.067 -10.618 16.526 1.00 85.81 101 PRO A O 1
ATOM 802 N N . THR A 1 102 ? -12.790 -12.037 14.939 1.00 89.25 102 THR A N 1
ATOM 803 C CA . THR A 1 102 ? -11.699 -13.013 15.081 1.00 89.25 102 THR A CA 1
ATOM 804 C C . THR A 1 102 ? -10.508 -12.692 14.176 1.00 89.25 102 THR A C 1
ATOM 806 O O . THR A 1 102 ? -9.489 -13.374 14.234 1.00 89.25 102 THR A O 1
ATOM 809 N N . ALA A 1 103 ? -10.624 -11.653 13.343 1.00 92.44 103 ALA A N 1
ATOM 810 C CA . ALA A 1 103 ? -9.570 -11.183 12.458 1.00 92.44 103 ALA A CA 1
ATOM 811 C C . ALA A 1 103 ? -8.294 -10.789 13.213 1.00 92.44 103 ALA A C 1
ATOM 813 O O . ALA A 1 103 ? -8.322 -10.346 14.361 1.00 92.44 103 ALA A O 1
ATOM 814 N N . LEU A 1 104 ? -7.170 -10.878 12.510 1.00 94.19 104 LEU A N 1
ATOM 815 C CA . LEU A 1 104 ? -5.865 -10.453 12.996 1.00 94.19 104 LEU A CA 1
ATOM 816 C C . LEU A 1 104 ? -5.207 -9.574 11.940 1.00 94.19 104 LEU A C 1
ATOM 818 O O . LEU A 1 104 ? -5.003 -10.022 10.815 1.00 94.19 104 LEU A O 1
ATOM 822 N N . VAL A 1 105 ? -4.839 -8.351 12.304 1.00 97.00 105 VAL A N 1
ATOM 823 C CA . VAL A 1 105 ? -4.044 -7.448 11.470 1.00 97.00 105 VAL A CA 1
ATOM 824 C C . VAL A 1 105 ? -2.613 -7.440 11.990 1.00 97.00 105 VAL A C 1
ATOM 826 O O . VAL A 1 105 ? -2.354 -7.026 13.119 1.00 97.00 105 VAL A O 1
ATOM 829 N N . ILE A 1 106 ? -1.671 -7.876 11.160 1.00 97.31 106 ILE A N 1
ATOM 830 C CA . ILE A 1 106 ? -0.238 -7.732 11.410 1.00 97.31 106 ILE A CA 1
ATOM 831 C C . ILE A 1 106 ? 0.262 -6.539 10.604 1.00 97.31 106 ILE A C 1
ATOM 833 O O . ILE A 1 106 ? 0.214 -6.543 9.378 1.00 97.31 106 ILE A O 1
ATOM 837 N N . ALA A 1 107 ? 0.739 -5.515 11.300 1.00 97.75 107 ALA A N 1
ATOM 838 C CA . ALA A 1 107 ? 1.277 -4.298 10.720 1.00 97.75 107 ALA A CA 1
ATOM 839 C C . ALA A 1 107 ? 2.802 -4.295 10.839 1.00 97.75 107 ALA A C 1
ATOM 841 O O . ALA A 1 107 ? 3.346 -4.260 11.944 1.00 97.75 107 ALA A O 1
ATOM 842 N N . ASN A 1 108 ? 3.497 -4.347 9.707 1.00 97.69 108 ASN A N 1
ATOM 843 C CA . ASN A 1 108 ? 4.952 -4.366 9.643 1.00 97.69 108 ASN A CA 1
ATOM 844 C C . ASN A 1 108 ? 5.496 -3.034 9.118 1.00 97.69 108 ASN A C 1
ATOM 846 O O . ASN A 1 108 ? 5.016 -2.515 8.115 1.00 97.69 108 ASN A O 1
ATOM 850 N N . ASP A 1 109 ? 6.540 -2.498 9.743 1.00 97.44 109 ASP A N 1
ATOM 851 C CA . ASP A 1 109 ? 7.348 -1.428 9.148 1.00 97.44 109 ASP A CA 1
ATOM 852 C C . ASP A 1 109 ? 8.828 -1.645 9.473 1.00 97.44 109 ASP A C 1
ATOM 854 O O . ASP A 1 109 ? 9.189 -2.172 10.526 1.00 97.44 109 ASP A O 1
ATOM 858 N N . LEU A 1 110 ? 9.702 -1.225 8.561 1.00 95.81 110 LEU A N 1
ATOM 859 C CA . LEU A 1 110 ? 11.147 -1.388 8.686 1.00 95.81 110 LEU A CA 1
ATOM 860 C C . LEU A 1 110 ? 11.743 -0.556 9.829 1.00 95.81 110 LEU A C 1
ATOM 862 O O . LEU A 1 110 ? 12.724 -0.970 10.447 1.00 95.81 110 LEU A O 1
ATOM 866 N N . LYS A 1 111 ? 11.204 0.636 10.108 1.00 94.88 111 LYS A N 1
ATOM 867 C CA . LYS A 1 111 ? 11.820 1.566 11.066 1.00 94.88 111 LYS A CA 1
ATOM 868 C C . LYS A 1 111 ? 11.048 1.580 12.377 1.00 94.88 111 LYS A C 1
ATOM 870 O O . LYS A 1 111 ? 9.917 2.049 12.410 1.00 94.88 111 LYS A O 1
ATOM 875 N N . VAL A 1 112 ? 11.719 1.235 13.476 1.00 94.50 112 VAL A N 1
ATOM 876 C CA . VAL A 1 112 ? 11.148 1.260 14.840 1.00 94.50 112 VAL A CA 1
ATOM 877 C C . VAL A 1 112 ? 10.453 2.591 15.155 1.00 94.50 112 VAL A C 1
ATOM 879 O O . VAL A 1 112 ? 9.299 2.607 15.557 1.00 94.50 112 VAL A O 1
ATOM 882 N N . GLN A 1 113 ? 11.098 3.720 14.845 1.00 95.19 113 GLN A N 1
ATOM 883 C CA . GLN A 1 113 ? 10.533 5.064 15.055 1.00 95.19 113 GLN A CA 1
ATOM 884 C C . GLN A 1 113 ? 9.202 5.281 14.317 1.00 95.19 113 GLN A C 1
ATOM 886 O O . GLN A 1 113 ? 8.345 6.042 14.759 1.00 95.19 113 GLN A O 1
ATOM 891 N N . ARG A 1 114 ? 9.030 4.646 13.152 1.00 94.56 114 ARG A N 1
ATOM 892 C CA . ARG A 1 114 ? 7.780 4.696 12.392 1.00 94.56 114 ARG A CA 1
ATOM 893 C C . ARG A 1 114 ? 6.739 3.743 12.980 1.00 94.56 114 ARG A C 1
ATOM 895 O O . ARG A 1 114 ? 5.563 4.101 12.983 1.00 94.56 114 ARG A O 1
ATOM 902 N N . CYS A 1 115 ? 7.156 2.595 13.519 1.00 94.94 115 CYS A N 1
ATOM 903 C CA . CYS A 1 115 ? 6.287 1.710 14.296 1.00 94.94 115 CYS A CA 1
ATOM 904 C C . CYS A 1 115 ? 5.718 2.428 15.528 1.00 94.94 115 CYS A C 1
ATOM 906 O O . CYS A 1 115 ? 4.526 2.308 15.781 1.00 94.94 115 CYS A O 1
ATOM 908 N N . ASP A 1 116 ? 6.510 3.244 16.231 1.00 94.69 116 ASP A N 1
ATOM 909 C CA . ASP A 1 116 ? 6.026 4.033 17.377 1.00 94.69 116 ASP A CA 1
ATOM 910 C C . ASP A 1 116 ? 4.902 4.999 16.973 1.00 94.69 116 ASP A C 1
ATOM 912 O O . ASP A 1 116 ? 3.888 5.125 17.661 1.00 94.69 116 ASP A O 1
ATOM 916 N N . VAL A 1 117 ? 5.050 5.655 15.815 1.00 94.38 117 VAL A N 1
ATOM 917 C CA . VAL A 1 117 ? 4.012 6.528 15.244 1.00 94.38 117 VAL A CA 1
ATOM 918 C C . VAL A 1 117 ? 2.775 5.724 14.847 1.00 94.38 117 VAL A C 1
ATOM 920 O O . VAL A 1 117 ? 1.658 6.173 15.098 1.00 94.38 117 VAL A O 1
ATOM 923 N N . LEU A 1 118 ? 2.957 4.541 14.254 1.00 94.62 118 LEU A N 1
ATOM 924 C CA . LEU A 1 118 ? 1.855 3.638 13.928 1.00 94.62 118 LEU A CA 1
ATOM 925 C C . LEU A 1 118 ? 1.086 3.249 15.190 1.00 94.62 118 LEU A C 1
ATOM 927 O O . LEU A 1 118 ? -0.121 3.464 15.231 1.00 94.62 118 LEU A O 1
ATOM 931 N N . ILE A 1 119 ? 1.777 2.766 16.228 1.00 94.38 119 ILE A N 1
ATOM 932 C CA . ILE A 1 119 ? 1.187 2.397 17.522 1.00 94.38 119 ILE A CA 1
ATOM 933 C C . ILE A 1 119 ? 0.446 3.595 18.117 1.00 94.38 119 ILE A C 1
ATOM 935 O O . ILE A 1 119 ? -0.695 3.472 18.558 1.00 94.38 119 ILE A O 1
ATOM 939 N N . HIS A 1 120 ? 1.056 4.781 18.093 1.00 91.81 120 HIS A N 1
ATOM 940 C CA . HIS A 1 120 ? 0.420 5.995 18.591 1.00 91.81 120 HIS A CA 1
ATOM 941 C C . HIS A 1 120 ? -0.868 6.346 17.834 1.00 91.81 120 HIS A C 1
ATOM 943 O O . HIS A 1 120 ? -1.828 6.800 18.453 1.00 91.81 120 HIS A O 1
ATOM 949 N N . ASN A 1 121 ? -0.899 6.150 16.516 1.00 90.69 121 ASN A N 1
ATOM 950 C CA . ASN A 1 121 ? -2.063 6.460 15.690 1.00 90.69 121 ASN A CA 1
ATOM 951 C C . ASN A 1 121 ? -3.165 5.399 15.804 1.00 90.69 121 ASN A C 1
ATOM 953 O O . ASN A 1 121 ? -4.342 5.742 15.706 1.00 90.69 121 ASN A O 1
ATOM 957 N N . THR A 1 122 ? -2.809 4.130 16.020 1.00 91.75 122 THR A N 1
ATOM 958 C CA . THR A 1 122 ? -3.771 3.023 16.115 1.00 91.75 122 THR A CA 1
ATOM 959 C C . THR A 1 122 ? -4.293 2.787 17.528 1.00 91.75 122 THR A C 1
ATOM 961 O O . THR A 1 122 ? -5.405 2.280 17.667 1.00 91.75 122 THR A O 1
ATOM 964 N N . LYS A 1 123 ? -3.577 3.218 18.582 1.00 89.94 123 LYS A N 1
ATOM 965 C CA . LYS A 1 123 ? -3.982 2.999 19.988 1.00 89.94 123 LYS A CA 1
ATOM 966 C C . LYS A 1 123 ? -5.401 3.473 20.305 1.00 89.94 123 LYS A C 1
ATOM 968 O O . LYS A 1 123 ? -6.065 2.865 21.132 1.00 89.94 123 LYS A O 1
ATOM 973 N N . ARG A 1 124 ? -5.869 4.539 19.646 1.00 87.94 124 ARG A N 1
ATOM 974 C CA . ARG A 1 124 ? -7.201 5.128 19.869 1.00 87.94 124 ARG A CA 1
ATOM 975 C C . ARG A 1 124 ? -8.351 4.201 19.474 1.00 87.94 124 ARG A C 1
ATOM 977 O O . ARG A 1 124 ? -9.468 4.416 19.909 1.00 87.94 124 ARG A O 1
ATOM 984 N N . MET A 1 125 ? -8.075 3.171 18.672 1.00 84.44 125 MET A N 1
ATOM 985 C CA . MET A 1 125 ? -9.066 2.157 18.328 1.00 84.44 125 MET A CA 1
ATOM 986 C C . MET A 1 125 ? -9.270 1.117 19.442 1.00 84.44 125 MET A C 1
ATOM 988 O O . MET A 1 125 ? -10.254 0.387 19.414 1.00 84.44 125 MET A O 1
ATOM 992 N N . CYS A 1 126 ? -8.352 1.033 20.417 1.00 84.50 126 CYS A N 1
ATOM 993 C CA . CYS A 1 126 ? -8.449 0.138 21.577 1.00 84.50 126 CYS A CA 1
ATOM 994 C C . CYS A 1 126 ? -8.782 -1.327 21.219 1.00 84.50 126 CYS A C 1
ATOM 996 O O . CYS A 1 126 ? -9.524 -1.999 21.931 1.00 84.50 126 CYS A O 1
ATOM 998 N N . THR A 1 127 ? -8.243 -1.829 20.104 1.00 87.69 127 THR A N 1
ATOM 999 C CA . THR A 1 127 ? -8.522 -3.177 19.591 1.00 87.69 127 THR A 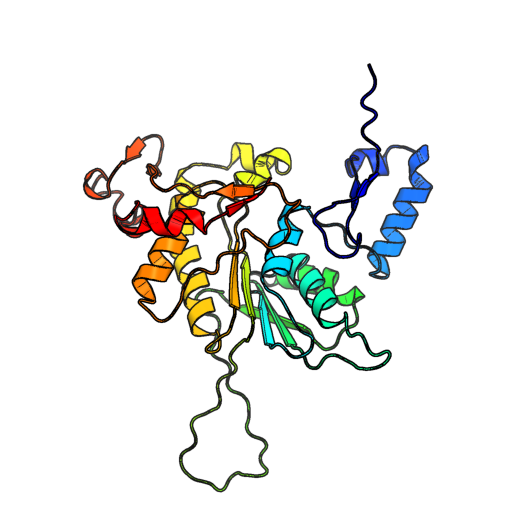CA 1
ATOM 1000 C C . THR A 1 127 ? -7.423 -4.174 19.956 1.00 87.69 127 THR A C 1
ATOM 1002 O O . THR A 1 127 ? -6.238 -3.853 19.903 1.00 87.69 127 THR A O 1
ATOM 1005 N N . ALA A 1 128 ? -7.820 -5.409 20.278 1.00 89.69 128 ALA A N 1
ATOM 1006 C CA . ALA A 1 128 ? -6.908 -6.537 20.488 1.00 89.69 128 ALA A CA 1
ATOM 1007 C C . ALA A 1 128 ? -6.468 -7.218 19.174 1.00 89.69 128 ALA A C 1
ATOM 1009 O O . ALA A 1 128 ? -5.622 -8.105 19.191 1.00 89.69 128 ALA A O 1
ATOM 1010 N N . ASN A 1 129 ? -7.028 -6.811 18.029 1.00 93.56 129 ASN A N 1
ATOM 1011 C CA . ASN A 1 129 ? -6.831 -7.463 16.732 1.00 93.56 129 ASN A CA 1
ATOM 1012 C C . ASN A 1 129 ? -5.605 -6.938 15.958 1.00 93.56 129 ASN A C 1
ATOM 1014 O O . ASN A 1 129 ? -5.504 -7.175 14.757 1.00 93.56 129 ASN A O 1
ATOM 1018 N N . LEU A 1 130 ? -4.692 -6.205 16.606 1.00 95.94 130 LEU A N 1
ATOM 1019 C CA . LEU A 1 130 ? -3.509 -5.608 15.979 1.00 95.94 130 LEU A CA 1
ATOM 1020 C C . LEU A 1 130 ? -2.219 -6.146 16.606 1.00 95.94 130 LEU A C 1
ATOM 1022 O O . LEU A 1 130 ? -2.014 -6.031 17.812 1.00 95.94 130 LEU A O 1
ATOM 1026 N N . ILE A 1 131 ? -1.300 -6.622 15.767 1.00 95.88 131 ILE A N 1
ATOM 1027 C CA . ILE A 1 131 ? 0.096 -6.879 16.132 1.00 95.88 131 ILE A CA 1
ATOM 1028 C C . ILE A 1 131 ? 0.984 -5.966 15.295 1.00 95.88 131 ILE A C 1
ATOM 1030 O O . ILE A 1 131 ? 0.869 -5.930 14.072 1.00 95.88 131 ILE A O 1
ATOM 1034 N N . VAL A 1 132 ? 1.900 -5.252 15.946 1.00 96.88 132 VAL A N 1
ATOM 1035 C CA . VAL A 1 132 ? 2.901 -4.424 15.264 1.00 96.88 132 VAL A CA 1
ATOM 1036 C C . VAL A 1 132 ? 4.240 -5.146 15.283 1.00 96.88 132 VAL A C 1
ATOM 1038 O O . VAL A 1 132 ? 4.686 -5.616 16.326 1.00 96.88 132 VAL A O 1
ATOM 1041 N N . THR A 1 133 ? 4.879 -5.234 14.123 1.00 96.75 133 THR A N 1
ATOM 1042 C CA . THR A 1 133 ? 6.159 -5.921 13.931 1.00 96.75 133 THR A CA 1
ATOM 1043 C C . THR A 1 133 ? 7.176 -4.993 13.276 1.00 96.75 133 THR A C 1
ATOM 1045 O O . THR A 1 133 ? 6.817 -4.011 12.622 1.00 96.75 133 THR A O 1
ATOM 1048 N N . ASN A 1 134 ? 8.459 -5.285 13.488 1.00 96.50 134 ASN A N 1
ATOM 1049 C CA . ASN A 1 134 ? 9.557 -4.521 12.913 1.00 96.50 134 ASN A CA 1
ATOM 1050 C C . ASN A 1 134 ? 10.502 -5.442 12.138 1.00 96.50 134 ASN A C 1
ATOM 1052 O O . ASN A 1 134 ? 11.426 -6.016 12.708 1.00 96.50 134 ASN A O 1
ATOM 1056 N N . HIS A 1 135 ? 10.253 -5.589 10.838 1.00 96.19 135 HIS A N 1
ATOM 1057 C CA . HIS A 1 135 ? 11.071 -6.394 9.939 1.00 96.19 135 HIS A CA 1
ATOM 1058 C C . HIS A 1 135 ? 11.191 -5.756 8.552 1.00 96.19 135 HIS A C 1
ATOM 1060 O O . HIS A 1 135 ? 10.332 -4.997 8.094 1.00 96.19 135 HIS A O 1
ATOM 1066 N N . GLU A 1 136 ? 12.255 -6.123 7.839 1.00 96.69 136 GLU A N 1
ATOM 1067 C CA . GLU A 1 136 ? 12.348 -5.911 6.396 1.00 96.69 136 GLU A CA 1
ATOM 1068 C C . GLU A 1 136 ? 11.212 -6.644 5.680 1.00 96.69 136 GLU A C 1
ATOM 1070 O O . GLU A 1 136 ? 11.105 -7.866 5.763 1.00 96.69 136 GLU A O 1
ATOM 1075 N N . ALA A 1 137 ? 10.380 -5.904 4.947 1.00 96.31 137 ALA A N 1
ATOM 1076 C CA . ALA A 1 137 ? 9.192 -6.447 4.296 1.00 96.31 137 ALA A CA 1
ATOM 1077 C C . ALA A 1 137 ? 9.535 -7.556 3.278 1.00 96.31 137 ALA A C 1
ATOM 1079 O O . ALA A 1 137 ? 8.876 -8.592 3.247 1.00 96.31 137 ALA A O 1
ATOM 1080 N N . GLN A 1 138 ? 10.622 -7.405 2.514 1.00 96.62 138 GLN A N 1
ATOM 1081 C CA . GLN A 1 138 ? 11.109 -8.423 1.572 1.00 96.62 138 GLN A CA 1
ATOM 1082 C C . GLN A 1 138 ? 11.549 -9.736 2.244 1.00 96.62 138 GLN A C 1
ATOM 1084 O O . GLN A 1 138 ? 11.566 -10.783 1.600 1.00 96.62 138 GLN A O 1
ATOM 1089 N N . SER A 1 139 ? 11.868 -9.686 3.539 1.00 95.81 139 SER A N 1
ATOM 1090 C CA . SER A 1 139 ? 12.389 -10.804 4.332 1.00 95.81 139 SER A CA 1
ATOM 1091 C C . SER A 1 139 ? 11.467 -11.156 5.505 1.00 95.81 139 SER A C 1
ATOM 1093 O O . SER A 1 139 ? 11.893 -11.840 6.435 1.00 95.81 139 SER A O 1
ATOM 1095 N N . PHE A 1 140 ? 10.211 -10.689 5.487 1.00 95.94 140 PHE A N 1
ATOM 1096 C CA . PHE A 1 140 ? 9.262 -10.888 6.584 1.00 95.94 140 PHE A CA 1
ATOM 1097 C C . PHE A 1 140 ? 9.130 -12.383 6.911 1.00 95.94 140 PHE A C 1
ATOM 1099 O O . PHE A 1 140 ? 8.935 -13.156 5.979 1.00 95.94 140 PHE A O 1
ATOM 1106 N N . PRO A 1 141 ? 9.248 -12.852 8.163 1.00 91.94 141 PRO A N 1
ATOM 1107 C CA . PRO A 1 141 ? 9.380 -14.281 8.461 1.00 91.94 141 PRO A CA 1
ATOM 1108 C C . PRO A 1 141 ? 8.108 -15.090 8.166 1.00 91.94 141 PRO A C 1
ATOM 1110 O O . PRO A 1 141 ? 6.991 -14.588 8.219 1.00 91.94 141 PRO A O 1
ATOM 1113 N N . SER A 1 142 ? 8.274 -16.381 7.862 1.00 88.06 142 SER A N 1
ATOM 1114 C CA . SER A 1 142 ? 7.150 -17.325 7.832 1.00 88.06 142 SER A CA 1
ATOM 1115 C C . SER A 1 142 ? 6.883 -17.794 9.260 1.00 88.06 142 SER A C 1
ATOM 1117 O O . SER A 1 142 ? 7.596 -18.658 9.769 1.00 88.06 142 SER A O 1
ATOM 1119 N N . CYS A 1 143 ? 5.890 -17.201 9.918 1.00 78.50 143 CYS A N 1
ATOM 1120 C CA . CYS A 1 143 ? 5.525 -17.574 11.282 1.00 78.50 143 CYS A CA 1
ATOM 1121 C C . CYS A 1 143 ? 4.907 -18.980 11.300 1.00 78.50 143 CYS A C 1
ATOM 1123 O O . CYS A 1 143 ? 4.182 -19.356 10.381 1.00 78.50 143 CYS A O 1
ATOM 1125 N N . SER A 1 144 ? 5.199 -19.769 12.332 1.00 77.94 144 SER A N 1
ATOM 1126 C CA . SER A 1 144 ? 4.544 -21.064 12.564 1.00 77.94 144 SER A CA 1
ATOM 1127 C C . SER A 1 144 ? 3.559 -20.913 13.714 1.00 77.94 144 SER A C 1
ATOM 1129 O O . SER A 1 144 ? 3.883 -20.273 14.712 1.00 77.94 144 SER A O 1
ATOM 1131 N N . LEU A 1 145 ? 2.367 -21.484 13.574 1.00 72.62 145 LEU A N 1
ATOM 1132 C CA . LEU A 1 145 ? 1.411 -21.582 14.668 1.00 72.62 145 LEU A CA 1
ATOM 1133 C C . LEU A 1 145 ? 1.896 -22.675 15.626 1.00 72.62 145 LEU A C 1
ATOM 1135 O O . LEU A 1 145 ? 2.209 -23.790 15.195 1.00 72.62 145 LEU A O 1
ATOM 1139 N N . ALA A 1 146 ? 2.001 -22.339 16.914 1.00 64.62 146 ALA A N 1
ATOM 1140 C CA . ALA A 1 146 ? 2.229 -23.337 17.949 1.00 64.62 146 ALA A CA 1
ATOM 1141 C C . ALA A 1 146 ? 1.026 -24.291 17.957 1.00 64.62 146 ALA A C 1
ATOM 1143 O O . ALA A 1 146 ? -0.117 -23.839 17.915 1.00 64.62 146 ALA A O 1
ATOM 1144 N N . LYS A 1 147 ? 1.277 -25.603 17.949 1.00 60.25 147 LYS A N 1
ATOM 1145 C CA . LYS A 1 147 ? 0.207 -26.575 18.188 1.00 60.25 147 LYS A CA 1
ATOM 1146 C C . LYS A 1 147 ? -0.160 -26.496 19.666 1.00 60.25 147 LYS A C 1
ATOM 1148 O O . LYS A 1 147 ? 0.745 -26.409 20.492 1.00 60.25 147 LYS A O 1
ATOM 1153 N N . ASP A 1 148 ? -1.448 -26.556 19.986 1.00 54.06 148 ASP A N 1
ATOM 1154 C CA . ASP A 1 148 ? -1.868 -26.825 21.358 1.00 54.06 148 ASP A CA 1
ATOM 1155 C C . ASP A 1 148 ? -1.263 -28.170 21.791 1.00 54.06 148 ASP A C 1
ATOM 1157 O O . ASP A 1 148 ? -1.397 -29.181 21.094 1.00 54.06 148 ASP A O 1
ATOM 1161 N N . ASP A 1 149 ? -0.589 -28.181 22.941 1.00 52.31 149 ASP A N 1
ATOM 1162 C CA . ASP A 1 149 ? 0.127 -29.334 23.513 1.00 52.31 149 ASP A CA 1
ATOM 1163 C C . ASP A 1 149 ? -0.787 -30.538 23.863 1.00 52.31 149 ASP A C 1
ATOM 1165 O O . ASP A 1 149 ? -0.341 -31.519 24.458 1.00 52.31 149 ASP A O 1
ATOM 1169 N N . SER A 1 150 ? -2.071 -30.508 23.491 1.00 54.34 150 SER A N 1
ATOM 1170 C CA . SER A 1 150 ? -3.065 -31.546 23.785 1.00 54.34 150 SER A CA 1
ATOM 1171 C C . SER A 1 150 ? -3.103 -32.710 22.779 1.00 54.34 150 SER A C 1
ATOM 1173 O O . SER A 1 150 ? -3.652 -33.758 23.110 1.00 54.34 150 SER A O 1
ATOM 1175 N N . GLU A 1 151 ? -2.471 -32.599 21.601 1.00 47.62 151 GLU A N 1
ATOM 1176 C CA . GLU A 1 151 ? -2.363 -33.696 20.610 1.00 47.62 151 GLU A CA 1
ATOM 1177 C C . GLU A 1 151 ? -0.906 -34.045 20.230 1.00 47.62 151 GLU A C 1
ATOM 1179 O O . GLU A 1 151 ? -0.585 -34.375 19.085 1.00 47.62 151 GLU A O 1
ATOM 1184 N N . ALA A 1 152 ? 0.009 -34.019 21.202 1.00 44.75 152 ALA A N 1
ATOM 1185 C CA . ALA A 1 152 ? 1.445 -34.259 21.009 1.00 44.75 152 ALA A CA 1
ATOM 1186 C C . ALA A 1 152 ? 1.854 -35.706 20.615 1.00 44.75 152 ALA A C 1
ATOM 1188 O O . ALA A 1 152 ? 3.034 -36.042 20.686 1.00 44.75 152 ALA A O 1
ATOM 1189 N N . TYR A 1 153 ? 0.927 -36.576 20.189 1.00 43.38 153 TYR A N 1
ATOM 1190 C CA . TYR A 1 153 ? 1.213 -38.001 19.937 1.00 43.38 153 TYR A CA 1
ATOM 1191 C C . TYR A 1 153 ? 0.701 -38.560 18.601 1.00 43.38 153 TYR A C 1
ATOM 1193 O O . TYR A 1 153 ? 0.428 -39.757 18.489 1.00 43.38 153 TYR A O 1
ATOM 1201 N N . LYS A 1 154 ? 0.592 -37.727 17.557 1.00 46.34 154 LYS A N 1
ATOM 1202 C CA . LYS A 1 154 ? 0.422 -38.224 16.183 1.00 46.34 154 LYS A CA 1
ATOM 1203 C C . LYS A 1 154 ? 1.509 -37.712 15.242 1.00 46.34 154 LYS A C 1
ATOM 1205 O O . LYS A 1 154 ? 1.706 -36.515 15.041 1.00 46.34 154 LYS A O 1
ATOM 1210 N N . ASP A 1 155 ? 2.200 -38.702 14.699 1.00 45.72 155 ASP A N 1
ATOM 1211 C CA . ASP A 1 155 ? 3.266 -38.675 13.713 1.00 45.72 155 ASP A CA 1
ATOM 1212 C C . ASP A 1 155 ? 3.082 -37.657 12.568 1.00 45.72 155 ASP A C 1
ATOM 1214 O O . ASP A 1 155 ? 2.011 -37.513 11.983 1.00 45.72 155 ASP A O 1
ATOM 1218 N N . HIS A 1 156 ? 4.192 -37.018 12.184 1.00 46.50 156 HIS A N 1
ATOM 1219 C CA . HIS A 1 156 ? 4.482 -36.503 10.832 1.00 46.50 156 HIS A CA 1
ATOM 1220 C C . HIS A 1 156 ? 3.726 -35.261 10.298 1.00 46.50 156 HIS A C 1
ATOM 1222 O O . HIS A 1 156 ? 3.924 -34.870 9.143 1.00 46.50 156 HIS A O 1
ATOM 1228 N N . CYS A 1 157 ? 2.934 -34.545 11.099 1.00 48.00 157 CYS A N 1
ATOM 1229 C CA . CYS A 1 157 ? 2.265 -33.327 10.614 1.00 48.00 157 CYS A CA 1
ATOM 1230 C C . CYS A 1 157 ? 3.177 -32.081 10.673 1.00 48.00 157 CYS A C 1
ATOM 1232 O O . CYS A 1 157 ? 3.431 -31.556 11.762 1.00 48.00 157 CYS A O 1
ATOM 1234 N N . LYS A 1 158 ? 3.619 -31.604 9.494 1.00 56.06 158 LYS A N 1
ATOM 1235 C CA . LYS A 1 158 ? 4.384 -30.358 9.244 1.00 56.06 158 LYS A CA 1
ATOM 1236 C C . LYS A 1 158 ? 3.904 -29.180 10.121 1.00 56.06 158 LYS A C 1
ATOM 1238 O O . LYS A 1 158 ? 2.698 -29.071 10.346 1.00 56.06 158 LYS A O 1
ATOM 1243 N N . PRO A 1 159 ? 4.800 -28.282 10.585 1.00 58.97 159 PRO A N 1
ATOM 1244 C CA . PRO A 1 159 ? 4.387 -27.078 11.308 1.00 58.97 159 PRO A CA 1
ATOM 1245 C C . PRO A 1 159 ? 3.399 -26.276 10.453 1.00 58.97 159 PRO A C 1
ATOM 1247 O O . PRO A 1 159 ? 3.679 -25.996 9.283 1.00 58.97 159 PRO A O 1
ATOM 1250 N N . GLN A 1 160 ? 2.235 -25.944 11.018 1.00 67.44 160 GLN A N 1
ATOM 1251 C CA . GLN A 1 160 ? 1.227 -25.151 10.323 1.00 67.44 160 GLN A CA 1
ATOM 1252 C C . GLN A 1 160 ? 1.745 -23.717 10.222 1.00 67.44 160 GLN A C 1
ATOM 1254 O O . GLN A 1 160 ? 1.939 -23.039 11.231 1.00 67.44 160 GLN A O 1
ATOM 1259 N N . ARG A 1 161 ? 2.038 -23.270 9.001 1.00 82.06 161 ARG A N 1
ATOM 1260 C CA . ARG A 1 161 ? 2.502 -21.905 8.752 1.00 82.06 161 ARG A CA 1
ATOM 1261 C C . ARG A 1 161 ? 1.327 -20.942 8.898 1.00 82.06 161 ARG A C 1
ATOM 1263 O O . ARG A 1 161 ? 0.221 -21.243 8.457 1.00 82.06 161 ARG A O 1
ATOM 1270 N N . LEU A 1 162 ? 1.574 -19.792 9.516 1.00 84.69 162 LEU A N 1
ATOM 1271 C CA . LEU A 1 162 ? 0.652 -18.669 9.480 1.00 84.69 162 LEU A CA 1
ATOM 1272 C C . LEU A 1 162 ? 0.689 -18.085 8.070 1.00 84.69 162 LEU A C 1
ATOM 1274 O O . LEU A 1 162 ? 1.686 -17.499 7.648 1.00 84.69 162 LEU A O 1
ATOM 1278 N N . GLU A 1 163 ? -0.412 -18.269 7.365 1.00 93.00 163 GLU A N 1
ATOM 1279 C CA . GLU A 1 163 ? -0.669 -17.679 6.060 1.00 93.00 163 GLU A CA 1
ATOM 1280 C C . GLU A 1 163 ? -1.769 -16.622 6.201 1.00 93.00 163 GLU A C 1
ATOM 1282 O O . GLU A 1 163 ? -2.598 -16.682 7.120 1.00 93.00 163 GLU A O 1
ATOM 1287 N N . PHE A 1 164 ? -1.788 -15.660 5.284 1.00 96.75 164 PHE A N 1
ATOM 1288 C CA . PHE A 1 164 ? -2.706 -14.526 5.326 1.00 96.75 164 PHE A CA 1
ATOM 1289 C C . PHE A 1 164 ? -3.802 -14.663 4.276 1.00 96.75 164 PHE A C 1
ATOM 1291 O O . PHE A 1 164 ? -3.551 -15.021 3.127 1.00 96.75 164 PHE A O 1
ATOM 1298 N N . ASP A 1 165 ? -5.032 -14.340 4.662 1.00 97.50 165 ASP A N 1
ATOM 1299 C CA . ASP A 1 165 ? -6.160 -14.246 3.736 1.00 97.50 165 ASP A CA 1
ATOM 1300 C C . ASP A 1 165 ? -6.045 -12.989 2.870 1.00 97.50 165 ASP A C 1
ATOM 1302 O O . ASP A 1 165 ? -6.538 -12.957 1.737 1.00 97.50 165 ASP A O 1
ATOM 1306 N N . ARG A 1 166 ? -5.424 -11.939 3.422 1.00 98.06 166 ARG A N 1
ATOM 1307 C CA . ARG A 1 166 ? -5.271 -10.624 2.803 1.00 98.06 166 ARG A CA 1
ATOM 1308 C C . ARG A 1 166 ? -3.876 -10.061 3.026 1.00 98.06 166 ARG A C 1
ATOM 1310 O O . ARG A 1 166 ? -3.392 -10.047 4.152 1.00 98.06 166 ARG A O 1
ATOM 1317 N N . VAL A 1 167 ? -3.257 -9.544 1.971 1.00 98.38 167 VAL A N 1
ATOM 1318 C CA . VAL A 1 167 ? -1.958 -8.862 2.062 1.00 98.38 167 VAL A CA 1
ATOM 1319 C C . VAL A 1 167 ? -2.044 -7.495 1.390 1.00 98.38 167 VAL A C 1
ATOM 1321 O O . VAL A 1 167 ? -2.425 -7.388 0.225 1.00 98.38 167 VAL A O 1
ATOM 1324 N N . LEU A 1 168 ? -1.687 -6.445 2.119 1.00 98.56 168 LEU A N 1
ATOM 1325 C CA . LEU A 1 168 ? -1.543 -5.091 1.606 1.00 98.56 168 LEU A CA 1
ATOM 1326 C C . LEU A 1 168 ? -0.055 -4.774 1.425 1.00 98.56 168 LEU A C 1
ATOM 1328 O O . LEU A 1 168 ? 0.713 -4.721 2.386 1.00 98.56 168 LEU A O 1
ATOM 1332 N N . CYS A 1 169 ? 0.333 -4.536 0.179 1.00 97.62 169 CYS A N 1
ATOM 1333 C CA . CYS A 1 169 ? 1.667 -4.121 -0.228 1.00 97.62 169 CYS A CA 1
ATOM 1334 C C . CYS A 1 169 ? 1.630 -2.644 -0.641 1.00 97.62 169 CYS A C 1
ATOM 1336 O O . CYS A 1 169 ? 1.678 -2.333 -1.831 1.00 97.62 169 CYS A O 1
ATOM 1338 N N . ASP A 1 170 ? 1.536 -1.739 0.338 1.00 96.62 170 ASP A N 1
ATOM 1339 C CA . ASP A 1 170 ? 1.697 -0.295 0.120 1.00 96.62 170 ASP A CA 1
ATOM 1340 C C . ASP A 1 170 ? 3.183 0.079 0.153 1.00 96.62 170 ASP A C 1
ATOM 1342 O O . ASP A 1 170 ? 3.737 0.474 1.177 1.00 96.62 170 ASP A O 1
ATOM 1346 N N . VAL A 1 171 ? 3.871 -0.168 -0.957 1.00 96.25 171 VAL A N 1
ATOM 1347 C CA . VAL A 1 171 ? 5.336 -0.222 -0.983 1.00 96.25 171 VAL A CA 1
ATOM 1348 C C . VAL A 1 171 ? 5.989 1.169 -1.003 1.00 96.25 171 VAL A C 1
ATOM 1350 O O . VAL A 1 171 ? 5.426 2.128 -1.544 1.00 96.25 171 VAL A O 1
ATOM 1353 N N . PRO A 1 172 ? 7.221 1.308 -0.468 1.00 94.69 172 PRO A N 1
ATOM 1354 C CA . PRO A 1 172 ? 8.011 2.518 -0.669 1.00 94.69 172 PRO A CA 1
ATOM 1355 C C . PRO A 1 172 ? 8.243 2.768 -2.166 1.00 94.69 172 PRO A C 1
ATOM 1357 O O . PRO A 1 172 ? 8.576 1.855 -2.922 1.00 94.69 172 PRO A O 1
ATOM 1360 N N . CYS A 1 173 ? 8.067 4.016 -2.585 1.00 94.69 173 CYS A N 1
ATOM 1361 C CA . CYS A 1 173 ? 8.130 4.444 -3.981 1.00 94.69 173 CYS A CA 1
ATOM 1362 C C . CYS A 1 173 ? 8.719 5.856 -4.098 1.00 94.69 173 CYS A C 1
ATOM 1364 O O . CYS A 1 173 ? 8.950 6.535 -3.091 1.00 94.69 173 CYS A O 1
ATOM 1366 N N . SER A 1 174 ? 8.959 6.314 -5.329 1.00 92.88 174 SER A N 1
ATOM 1367 C CA . SER A 1 174 ? 9.495 7.656 -5.597 1.00 92.88 174 SER A CA 1
ATOM 1368 C C . SER A 1 174 ? 8.541 8.785 -5.182 1.00 92.88 174 SER A C 1
ATOM 1370 O O . SER A 1 174 ? 8.990 9.899 -4.895 1.00 92.88 174 SER A O 1
ATOM 1372 N N . GLY A 1 175 ? 7.238 8.492 -5.098 1.00 90.38 175 GLY A N 1
ATOM 1373 C CA . GLY A 1 175 ? 6.213 9.398 -4.585 1.00 90.38 175 GLY A CA 1
ATOM 1374 C C . GLY A 1 175 ? 5.922 10.607 -5.478 1.00 90.38 175 GLY A C 1
ATOM 1375 O O . GLY A 1 175 ? 5.441 11.625 -4.967 1.00 90.38 175 GLY A O 1
ATOM 1376 N N . ASP A 1 176 ? 6.195 10.532 -6.785 1.00 88.00 176 ASP A N 1
ATOM 1377 C CA . ASP A 1 176 ? 5.905 11.595 -7.764 1.00 88.00 176 ASP A CA 1
ATOM 1378 C C . ASP A 1 176 ? 4.411 11.950 -7.850 1.00 88.00 176 ASP A C 1
ATOM 1380 O O . ASP A 1 176 ? 4.061 13.108 -8.090 1.00 88.00 176 ASP A O 1
ATOM 1384 N N . GLY A 1 177 ? 3.516 11.016 -7.519 1.00 86.50 177 GLY A N 1
ATOM 1385 C CA . GLY A 1 177 ? 2.082 11.282 -7.362 1.00 86.50 177 GLY A CA 1
ATOM 1386 C C . GLY A 1 177 ? 1.738 12.212 -6.188 1.00 86.50 177 GLY A C 1
ATOM 1387 O O . GLY A 1 177 ? 0.647 12.779 -6.141 1.00 86.50 177 GLY A O 1
ATOM 1388 N N . THR A 1 178 ? 2.668 12.439 -5.253 1.00 86.44 178 THR A N 1
ATOM 1389 C CA . THR A 1 178 ? 2.449 13.261 -4.045 1.00 86.44 178 THR A CA 1
ATOM 1390 C C . THR A 1 178 ? 3.057 14.666 -4.125 1.00 86.44 178 THR A C 1
ATOM 1392 O O . THR A 1 178 ? 2.967 15.439 -3.161 1.00 86.44 178 THR A O 1
ATOM 1395 N N . LEU A 1 179 ? 3.632 15.053 -5.274 1.00 84.38 179 LEU A N 1
ATOM 1396 C CA . LEU A 1 179 ? 4.319 16.343 -5.467 1.00 84.38 179 LEU A CA 1
ATOM 1397 C C . LEU A 1 179 ? 3.442 17.565 -5.145 1.00 84.38 179 LEU A C 1
ATOM 1399 O O . LEU A 1 179 ? 3.960 18.587 -4.700 1.00 84.38 179 LEU A O 1
ATOM 1403 N N . ARG A 1 180 ? 2.113 17.460 -5.306 1.00 81.75 180 ARG A N 1
ATOM 1404 C CA . ARG A 1 180 ? 1.154 18.524 -4.943 1.00 81.75 180 ARG A CA 1
ATOM 1405 C C . ARG A 1 180 ? 1.187 18.874 -3.448 1.00 81.75 180 ARG A C 1
ATOM 1407 O O . ARG A 1 180 ? 0.891 20.008 -3.085 1.00 81.75 180 ARG A O 1
ATOM 1414 N N . LYS A 1 181 ? 1.495 17.907 -2.581 1.00 76.50 181 LYS A N 1
ATOM 1415 C CA . LYS A 1 181 ? 1.429 18.038 -1.115 1.00 76.50 181 LYS A CA 1
ATOM 1416 C C . LYS A 1 181 ? 2.810 18.107 -0.473 1.00 76.50 181 LYS A C 1
ATOM 1418 O O . LYS A 1 181 ? 2.986 18.790 0.535 1.00 76.50 181 LYS A O 1
ATOM 1423 N N . SER A 1 182 ? 3.781 17.418 -1.058 1.00 77.62 182 SER A N 1
AT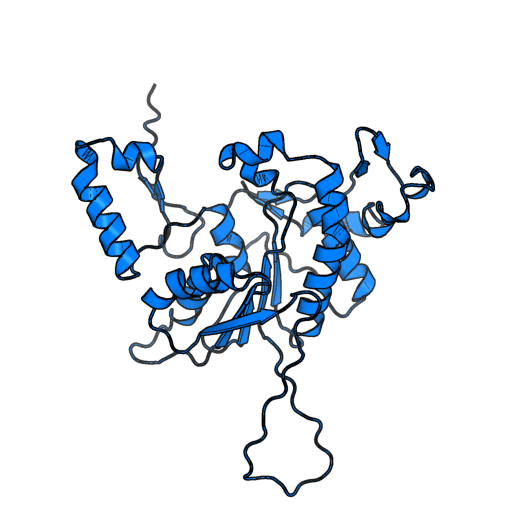OM 1424 C CA . SER A 1 182 ? 5.137 17.300 -0.533 1.00 77.62 182 SER A CA 1
ATOM 1425 C C . SER A 1 182 ? 6.097 18.165 -1.348 1.00 77.62 182 SER A C 1
ATOM 1427 O O . SER A 1 182 ? 6.882 17.653 -2.141 1.00 77.62 182 SER A O 1
ATOM 1429 N N . HIS A 1 183 ? 6.059 19.487 -1.144 1.00 76.81 183 HIS A N 1
ATOM 1430 C CA . HIS A 1 183 ? 6.941 20.432 -1.849 1.00 76.81 183 HIS A CA 1
ATOM 1431 C C . HIS A 1 183 ? 8.440 20.123 -1.681 1.00 76.81 183 HIS A C 1
ATOM 1433 O O . HIS A 1 183 ? 9.239 20.468 -2.545 1.00 76.81 183 HIS A O 1
ATOM 1439 N N . ASP A 1 184 ? 8.837 19.438 -0.607 1.00 81.12 184 ASP A N 1
ATOM 1440 C CA . ASP A 1 184 ? 10.230 19.025 -0.407 1.00 81.12 184 ASP A CA 1
ATOM 1441 C C . ASP A 1 184 ? 10.677 17.937 -1.395 1.00 81.12 184 ASP A C 1
ATOM 1443 O O . ASP A 1 184 ? 11.860 17.871 -1.739 1.00 81.12 184 ASP A O 1
ATOM 1447 N N . LEU A 1 185 ? 9.747 17.105 -1.884 1.00 83.56 185 LEU A N 1
ATOM 1448 C CA . LEU A 1 185 ? 10.051 16.085 -2.890 1.00 83.56 185 LEU A CA 1
ATOM 1449 C C . LEU A 1 185 ? 10.445 16.721 -4.222 1.00 83.56 185 LEU A C 1
ATOM 1451 O O . LEU A 1 185 ? 11.316 16.185 -4.889 1.00 83.56 185 LEU A O 1
ATOM 1455 N N . TRP A 1 186 ? 9.923 17.903 -4.563 1.00 82.38 186 TRP A N 1
ATOM 1456 C CA . TRP A 1 186 ? 10.270 18.616 -5.802 1.00 82.38 186 TRP A CA 1
ATOM 1457 C C . TRP A 1 186 ? 11.778 18.835 -5.979 1.00 82.38 186 TRP A C 1
ATOM 1459 O O . TRP A 1 186 ? 12.275 18.845 -7.099 1.00 82.38 186 TRP A O 1
ATOM 1469 N N . ARG A 1 187 ? 12.516 19.013 -4.875 1.00 85.12 187 ARG A N 1
ATOM 1470 C CA . ARG A 1 187 ? 13.969 19.249 -4.905 1.00 85.12 187 ARG A CA 1
ATOM 1471 C C . ARG A 1 187 ? 14.799 17.969 -4.896 1.00 85.12 187 ARG A C 1
ATOM 1473 O O . ARG A 1 187 ? 15.975 18.017 -5.235 1.00 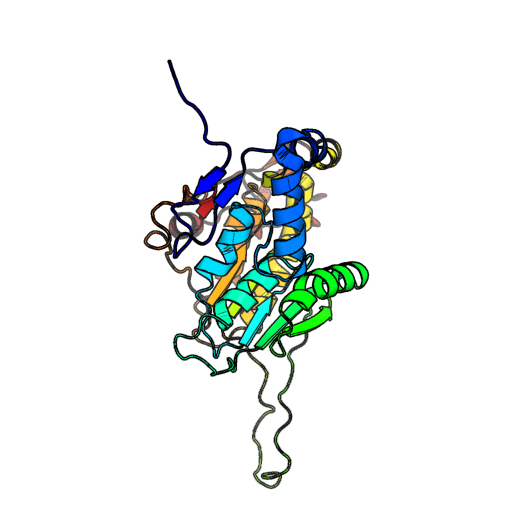85.12 187 ARG A O 1
ATOM 1480 N N . LYS A 1 188 ? 14.222 16.863 -4.424 1.00 85.75 188 LYS A N 1
ATOM 1481 C CA . LYS A 1 188 ? 14.926 15.589 -4.206 1.00 85.75 188 LYS A CA 1
ATOM 1482 C C . LYS A 1 188 ? 14.589 14.546 -5.262 1.00 85.75 188 LYS A C 1
ATOM 1484 O O . LYS A 1 188 ? 15.360 13.614 -5.454 1.00 85.75 188 LYS A O 1
ATOM 1489 N N . TRP A 1 189 ? 13.435 14.689 -5.901 1.00 88.31 189 TRP A N 1
ATOM 1490 C CA . TRP A 1 189 ? 12.923 13.729 -6.853 1.00 88.31 189 TRP A CA 1
ATOM 1491 C C . TRP A 1 189 ? 13.789 13.685 -8.112 1.00 88.31 189 TRP A C 1
ATOM 1493 O O . TRP A 1 189 ? 14.197 14.715 -8.650 1.00 88.31 189 TRP A O 1
ATOM 1503 N N . SER A 1 190 ? 14.042 12.473 -8.594 1.00 88.00 190 SER A N 1
ATOM 1504 C CA . SER A 1 190 ? 14.619 12.229 -9.911 1.00 88.00 190 SER A CA 1
ATOM 1505 C C . SER A 1 190 ? 14.011 10.966 -10.511 1.00 88.00 190 SER A C 1
ATOM 1507 O O . SER A 1 190 ? 13.624 10.054 -9.780 1.00 88.00 190 SER A O 1
ATOM 1509 N N . SER A 1 191 ? 13.969 10.885 -11.841 1.00 83.94 191 SER A N 1
ATOM 1510 C CA . SER A 1 191 ? 13.479 9.705 -12.568 1.00 83.94 191 SER A CA 1
ATOM 1511 C C . SER A 1 191 ? 14.209 8.417 -12.175 1.00 83.94 191 SER A C 1
ATOM 1513 O O . SER A 1 191 ? 13.595 7.356 -12.097 1.00 83.94 191 SER A O 1
ATOM 1515 N N . SER A 1 192 ? 15.497 8.523 -11.840 1.00 87.94 192 SER A N 1
ATOM 1516 C CA . SER A 1 192 ? 16.325 7.394 -11.405 1.00 87.94 192 SER A CA 1
ATOM 1517 C C . SER A 1 192 ? 15.853 6.774 -10.082 1.00 87.94 192 SER A C 1
ATOM 1519 O O . SER A 1 192 ? 16.090 5.590 -9.864 1.00 87.94 192 SER A O 1
ATOM 1521 N N . MET A 1 193 ? 15.155 7.526 -9.215 1.00 90.56 193 MET A N 1
ATOM 1522 C CA . MET A 1 193 ? 14.653 6.992 -7.938 1.00 90.56 193 MET A CA 1
ATOM 1523 C C . MET A 1 193 ? 13.671 5.839 -8.151 1.00 90.56 193 MET A C 1
ATOM 1525 O O . MET A 1 193 ? 13.717 4.860 -7.414 1.00 90.56 193 MET A O 1
ATOM 1529 N N . GLY A 1 194 ? 12.804 5.922 -9.167 1.00 89.44 194 GLY A N 1
ATOM 1530 C CA . GLY A 1 194 ? 11.873 4.831 -9.473 1.00 89.44 194 GLY A CA 1
ATOM 1531 C C . GLY A 1 194 ? 12.603 3.543 -9.866 1.00 89.44 194 GLY A C 1
ATOM 1532 O O . GLY A 1 194 ? 12.228 2.457 -9.427 1.00 89.44 194 GLY A O 1
ATOM 1533 N N . ASN A 1 195 ? 13.712 3.669 -10.603 1.00 93.38 195 ASN A N 1
ATOM 1534 C CA . ASN A 1 195 ? 14.544 2.529 -10.996 1.00 93.38 195 ASN A CA 1
ATOM 1535 C C . ASN A 1 195 ? 15.197 1.866 -9.769 1.00 93.38 195 ASN A C 1
ATOM 1537 O O . ASN A 1 195 ? 15.274 0.643 -9.695 1.00 93.38 195 ASN A O 1
ATOM 1541 N N . GLU A 1 196 ? 15.626 2.659 -8.783 1.00 92.19 196 GLU A N 1
ATOM 1542 C CA . GLU A 1 196 ? 16.222 2.154 -7.537 1.00 92.19 196 GLU A CA 1
ATOM 1543 C C . GLU A 1 196 ? 15.211 1.388 -6.665 1.00 92.19 196 GLU A C 1
ATOM 1545 O O . GLU A 1 196 ? 15.579 0.410 -6.011 1.00 92.19 196 GLU A O 1
ATOM 1550 N N . PHE A 1 197 ? 13.933 1.786 -6.677 1.00 94.94 197 PHE A N 1
ATOM 1551 C CA . PHE A 1 197 ? 12.890 1.113 -5.898 1.00 94.94 197 PHE A CA 1
ATOM 1552 C C . PHE A 1 197 ? 12.328 -0.146 -6.560 1.00 94.94 197 PHE A C 1
ATOM 1554 O O . PHE A 1 197 ? 11.892 -1.040 -5.836 1.00 94.94 197 PHE A O 1
ATOM 1561 N N . HIS A 1 198 ? 12.371 -0.263 -7.889 1.00 95.75 198 HIS A N 1
ATOM 1562 C CA . HIS A 1 198 ? 11.742 -1.363 -8.631 1.00 95.75 198 HIS A CA 1
ATOM 1563 C C . HIS A 1 198 ? 12.070 -2.755 -8.065 1.00 95.75 198 HIS A C 1
ATOM 1565 O O . HIS A 1 198 ? 11.170 -3.537 -7.765 1.00 95.75 198 HIS A O 1
ATOM 1571 N N . LEU A 1 199 ? 13.356 -3.071 -7.861 1.00 96.25 199 LEU A N 1
ATOM 1572 C CA . LEU A 1 199 ? 13.753 -4.391 -7.358 1.00 96.25 199 LEU A CA 1
ATOM 1573 C C . LEU A 1 199 ? 13.237 -4.641 -5.933 1.00 96.25 199 LEU A C 1
ATOM 1575 O O . LEU A 1 199 ? 12.791 -5.745 -5.621 1.00 96.25 199 LEU A O 1
ATOM 1579 N N . LEU A 1 200 ? 13.276 -3.620 -5.073 1.00 96.94 200 LEU A N 1
ATOM 1580 C CA . LEU A 1 200 ? 12.746 -3.709 -3.714 1.00 96.94 200 LEU A CA 1
ATOM 1581 C C . LEU A 1 200 ? 11.230 -3.945 -3.734 1.00 96.94 200 LEU A C 1
ATOM 1583 O O . LEU A 1 200 ? 10.750 -4.829 -3.032 1.00 96.94 200 LEU A O 1
ATOM 1587 N N . GLN A 1 201 ? 10.493 -3.204 -4.562 1.00 98.06 201 GLN A N 1
ATOM 1588 C CA . GLN A 1 201 ? 9.041 -3.329 -4.713 1.00 98.06 201 GLN A CA 1
ATOM 1589 C C . GLN A 1 201 ? 8.644 -4.731 -5.190 1.00 98.06 201 GLN A C 1
ATOM 1591 O O . GLN A 1 201 ? 7.776 -5.359 -4.580 1.00 98.06 201 GLN A O 1
ATOM 1596 N N . VAL A 1 202 ? 9.341 -5.264 -6.203 1.00 97.75 202 VAL A N 1
ATOM 1597 C CA . VAL A 1 202 ? 9.163 -6.647 -6.674 1.00 97.75 202 VAL A CA 1
ATOM 1598 C C . VAL A 1 202 ? 9.423 -7.639 -5.542 1.00 97.75 202 VAL A C 1
ATOM 1600 O O . VAL A 1 202 ? 8.615 -8.536 -5.320 1.00 97.75 202 VAL A O 1
ATOM 1603 N N . ASN A 1 203 ? 10.515 -7.488 -4.788 1.00 98.00 203 ASN A N 1
ATOM 1604 C CA . ASN A 1 203 ? 10.855 -8.421 -3.711 1.00 98.00 203 ASN A CA 1
ATOM 1605 C C . ASN A 1 203 ? 9.842 -8.384 -2.554 1.00 98.00 203 ASN A C 1
ATOM 1607 O O . ASN A 1 203 ? 9.468 -9.439 -2.042 1.00 98.00 203 ASN A O 1
ATOM 1611 N N . ILE A 1 204 ? 9.360 -7.198 -2.167 1.00 98.31 204 ILE A N 1
ATOM 1612 C CA . ILE A 1 204 ? 8.313 -7.045 -1.146 1.00 98.31 204 ILE A CA 1
ATOM 1613 C C . ILE A 1 204 ? 7.019 -7.716 -1.610 1.00 98.31 204 ILE A C 1
ATOM 1615 O O . ILE A 1 204 ? 6.445 -8.517 -0.873 1.00 98.31 204 ILE A O 1
ATOM 1619 N N . ALA A 1 205 ? 6.576 -7.438 -2.836 1.00 97.94 205 ALA A N 1
ATOM 1620 C CA . ALA A 1 205 ? 5.338 -8.005 -3.353 1.00 97.94 205 ALA A CA 1
ATOM 1621 C C . ALA A 1 205 ? 5.439 -9.526 -3.575 1.00 97.94 205 ALA A C 1
ATOM 1623 O O . ALA A 1 205 ? 4.515 -10.249 -3.211 1.00 97.94 205 ALA A O 1
ATOM 1624 N N . MET A 1 206 ? 6.578 -10.044 -4.052 1.00 97.75 206 MET A N 1
ATOM 1625 C CA . MET A 1 206 ? 6.833 -11.492 -4.118 1.00 97.75 206 MET A CA 1
ATOM 1626 C C . MET A 1 206 ? 6.786 -12.140 -2.734 1.00 97.75 206 MET A C 1
ATOM 1628 O O . MET A 1 206 ? 6.254 -13.243 -2.588 1.00 97.75 206 MET A O 1
ATOM 1632 N N . ARG A 1 207 ? 7.315 -11.464 -1.704 1.00 97.56 207 ARG A N 1
ATOM 1633 C CA . ARG A 1 207 ? 7.212 -11.964 -0.332 1.00 97.56 207 ARG A CA 1
ATOM 1634 C C . ARG A 1 207 ? 5.766 -11.968 0.157 1.00 97.56 207 ARG A C 1
ATOM 1636 O O . ARG A 1 207 ? 5.359 -12.946 0.777 1.00 97.56 207 ARG A O 1
ATOM 1643 N N . GLY A 1 208 ? 4.997 -10.933 -0.174 1.00 97.25 208 GLY A N 1
ATOM 1644 C CA . GLY A 1 208 ? 3.559 -10.869 0.084 1.00 97.25 208 GLY A CA 1
ATOM 1645 C C . GLY A 1 208 ? 2.798 -12.038 -0.548 1.00 97.25 208 GLY A C 1
ATOM 1646 O O . GLY A 1 208 ? 2.047 -12.715 0.149 1.00 97.25 208 GLY A O 1
ATOM 1647 N N . ILE A 1 209 ? 3.065 -12.348 -1.823 1.00 96.94 209 ILE A N 1
ATOM 1648 C CA . ILE A 1 209 ? 2.489 -13.512 -2.524 1.00 96.94 209 ILE A CA 1
ATOM 1649 C C . ILE A 1 209 ? 2.851 -14.818 -1.806 1.00 96.94 209 ILE A C 1
ATOM 1651 O O . ILE A 1 209 ? 1.987 -15.660 -1.593 1.00 96.94 209 ILE A O 1
ATOM 1655 N N . ALA A 1 210 ? 4.109 -14.986 -1.388 1.00 95.50 210 ALA A N 1
ATOM 1656 C CA . ALA A 1 210 ? 4.569 -16.203 -0.713 1.00 95.50 210 ALA A CA 1
ATOM 1657 C C . ALA A 1 210 ? 3.956 -16.428 0.684 1.00 95.50 210 ALA A C 1
ATOM 1659 O O . ALA A 1 210 ? 4.061 -17.529 1.224 1.00 95.50 210 ALA A O 1
ATOM 1660 N N . LEU A 1 211 ? 3.376 -15.390 1.290 1.00 95.88 211 LEU A N 1
ATOM 1661 C CA . LEU A 1 211 ? 2.702 -15.442 2.591 1.00 95.88 211 LEU A CA 1
ATOM 1662 C C . LEU A 1 211 ? 1.172 -15.530 2.456 1.00 95.88 211 LEU A C 1
ATOM 1664 O O . LEU A 1 211 ? 0.470 -15.691 3.456 1.00 95.88 211 LEU A O 1
ATOM 1668 N N . LEU A 1 212 ? 0.651 -15.416 1.235 1.00 96.56 212 LEU A N 1
ATOM 1669 C CA . LEU A 1 212 ? -0.773 -15.432 0.942 1.00 96.56 212 LEU A CA 1
ATOM 1670 C C . LEU A 1 212 ? -1.296 -16.873 0.882 1.00 96.56 212 LEU A C 1
ATOM 1672 O O . LEU A 1 212 ? -0.685 -17.742 0.260 1.00 96.56 212 LEU A O 1
ATOM 1676 N N . LYS A 1 213 ? -2.461 -17.120 1.486 1.00 95.81 213 LYS A N 1
ATOM 1677 C CA . LYS A 1 213 ? -3.190 -18.385 1.324 1.00 95.81 213 LYS A CA 1
ATOM 1678 C C . LYS A 1 213 ? -3.628 -18.575 -0.128 1.00 95.81 213 LYS A C 1
ATOM 1680 O O . LYS A 1 213 ? -3.903 -17.607 -0.841 1.00 95.81 213 LYS A O 1
ATOM 1685 N N . VAL A 1 214 ? -3.818 -19.828 -0.538 1.00 94.94 214 VAL A N 1
ATOM 1686 C CA . VAL A 1 214 ? -4.521 -20.142 -1.793 1.00 94.94 214 VAL A CA 1
ATOM 1687 C C . VAL A 1 214 ? -5.933 -19.546 -1.743 1.00 94.94 214 VAL A C 1
ATOM 1689 O O . VAL A 1 214 ? -6.667 -19.760 -0.781 1.00 94.94 214 VAL A O 1
ATOM 1692 N N . GLY A 1 215 ? -6.301 -18.771 -2.767 1.00 94.31 215 GLY A N 1
ATOM 1693 C CA . GLY A 1 215 ? -7.565 -18.023 -2.809 1.00 94.31 215 GLY A CA 1
ATOM 1694 C C . GLY A 1 215 ? -7.566 -16.714 -2.005 1.00 94.31 215 GLY A C 1
ATOM 1695 O O . GLY A 1 215 ? -8.584 -16.020 -1.965 1.00 94.31 215 GLY A O 1
ATOM 1696 N N . GLY A 1 216 ? -6.445 -16.353 -1.372 1.00 96.38 216 GLY A N 1
ATOM 1697 C CA . GLY A 1 216 ? -6.264 -15.051 -0.741 1.00 96.38 216 GLY A CA 1
ATOM 1698 C C . GLY A 1 216 ? -6.195 -13.913 -1.763 1.00 96.38 216 GLY A C 1
ATOM 1699 O O . GLY A 1 216 ? -6.028 -14.127 -2.963 1.00 96.38 216 GLY A O 1
ATOM 1700 N N . ARG A 1 217 ? -6.308 -12.671 -1.281 1.00 97.44 217 ARG A N 1
ATOM 1701 C CA . ARG A 1 217 ? -6.222 -11.464 -2.120 1.00 97.44 217 ARG A CA 1
ATOM 1702 C C . ARG A 1 217 ? -5.073 -10.572 -1.656 1.00 97.44 217 ARG A C 1
ATOM 1704 O O . ARG A 1 217 ? -4.999 -10.222 -0.480 1.00 97.44 217 ARG A O 1
ATOM 1711 N N . MET A 1 218 ? -4.214 -10.171 -2.590 1.00 97.81 218 MET A N 1
ATOM 1712 C CA . MET A 1 218 ? -3.170 -9.173 -2.360 1.00 97.81 218 MET A CA 1
ATOM 1713 C C . MET A 1 218 ? -3.498 -7.884 -3.116 1.00 97.81 218 MET A C 1
ATOM 1715 O O . MET A 1 218 ? -3.915 -7.939 -4.271 1.00 97.81 218 MET A O 1
ATOM 1719 N N . VAL A 1 219 ? -3.281 -6.733 -2.481 1.00 98.00 219 VAL A N 1
ATOM 1720 C CA . VAL A 1 219 ? -3.310 -5.423 -3.144 1.00 98.00 219 VAL A CA 1
ATOM 1721 C C . VAL A 1 219 ? -1.899 -4.855 -3.155 1.00 98.00 219 VAL A C 1
ATOM 1723 O O . VAL A 1 219 ? -1.290 -4.689 -2.101 1.00 98.00 219 VAL A O 1
ATOM 1726 N N . TYR A 1 220 ? -1.394 -4.548 -4.346 1.00 97.75 220 TYR A N 1
ATOM 1727 C CA . TYR A 1 220 ? -0.177 -3.768 -4.546 1.00 97.75 220 TYR A CA 1
ATOM 1728 C C . TYR A 1 220 ? -0.559 -2.310 -4.798 1.00 97.75 220 TYR A C 1
ATOM 1730 O O . TYR A 1 220 ? -1.385 -2.038 -5.671 1.00 97.75 220 TYR A O 1
ATOM 1738 N N . SER A 1 221 ? 0.016 -1.377 -4.043 1.00 96.38 221 SER A N 1
ATOM 1739 C CA . SER A 1 221 ? -0.219 0.053 -4.233 1.00 96.38 221 SER A CA 1
ATOM 1740 C C . SER A 1 221 ? 1.056 0.866 -4.086 1.00 96.38 221 SER A C 1
ATOM 1742 O O . SER A 1 221 ? 1.931 0.556 -3.279 1.00 96.38 221 SER A O 1
ATOM 1744 N N . THR A 1 222 ? 1.122 1.953 -4.848 1.00 96.19 222 THR A N 1
ATOM 1745 C CA . THR A 1 222 ? 2.152 2.985 -4.739 1.00 96.19 222 THR A CA 1
ATOM 1746 C C . THR A 1 222 ? 1.474 4.357 -4.724 1.00 96.19 222 THR A C 1
ATOM 1748 O O . THR A 1 222 ? 0.297 4.495 -5.067 1.00 96.19 222 THR A O 1
ATOM 1751 N N . CYS A 1 223 ? 2.214 5.397 -4.346 1.00 93.62 223 CYS A N 1
ATOM 1752 C CA . CYS A 1 223 ? 1.841 6.784 -4.629 1.00 93.62 223 CYS A CA 1
ATOM 1753 C C . CYS A 1 223 ? 2.701 7.374 -5.760 1.00 93.62 223 CYS A C 1
ATOM 1755 O O . CYS A 1 223 ? 2.994 8.574 -5.762 1.00 93.62 223 CYS A O 1
ATOM 1757 N N . SER A 1 224 ? 3.113 6.512 -6.700 1.00 92.50 224 SER A N 1
ATOM 1758 C CA . SER A 1 224 ? 3.910 6.850 -7.876 1.00 92.50 224 SER A CA 1
ATOM 1759 C C . SER A 1 224 ? 3.082 6.751 -9.158 1.00 92.50 224 SER A C 1
ATOM 1761 O O . SER A 1 224 ? 2.195 5.908 -9.263 1.00 92.50 224 SER A O 1
ATOM 1763 N N . MET A 1 225 ? 3.373 7.604 -10.140 1.00 91.00 225 MET A N 1
ATOM 1764 C CA . MET A 1 225 ? 2.811 7.521 -11.497 1.00 91.00 225 MET A CA 1
ATOM 1765 C C . MET A 1 225 ? 3.798 6.892 -12.493 1.00 91.00 225 MET A C 1
ATOM 1767 O O . MET A 1 225 ? 3.488 6.761 -13.677 1.00 91.00 225 MET A O 1
ATOM 1771 N N . ASN A 1 226 ? 4.989 6.498 -12.037 1.00 92.25 226 ASN A N 1
ATOM 1772 C CA . ASN A 1 226 ? 6.020 5.915 -12.882 1.00 92.25 226 ASN A CA 1
ATOM 1773 C C . ASN A 1 226 ? 5.679 4.457 -13.246 1.00 92.25 226 ASN A C 1
ATOM 1775 O O . ASN A 1 226 ? 5.550 3.626 -12.343 1.00 92.25 226 ASN A O 1
ATOM 1779 N N . PRO A 1 227 ? 5.606 4.092 -14.541 1.00 93.69 227 PRO A N 1
ATOM 1780 C CA . PRO A 1 227 ? 5.289 2.722 -14.936 1.00 93.69 227 PRO A CA 1
ATOM 1781 C C . PRO A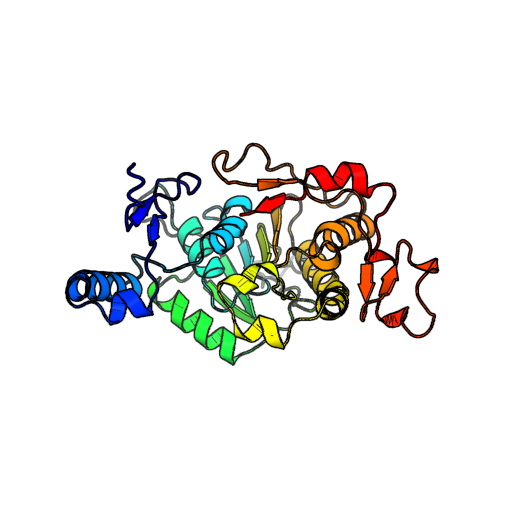 1 227 ? 6.331 1.687 -14.502 1.00 93.69 227 PRO A C 1
ATOM 1783 O O . PRO A 1 227 ? 5.995 0.520 -14.310 1.00 93.69 227 PRO A O 1
ATOM 1786 N N . VAL A 1 228 ? 7.579 2.107 -14.267 1.00 94.94 228 VAL A N 1
ATOM 1787 C CA . VAL A 1 228 ? 8.628 1.235 -13.714 1.00 94.94 228 VAL A CA 1
ATOM 1788 C C . VAL A 1 228 ? 8.274 0.755 -12.303 1.00 94.94 228 VAL A C 1
ATOM 1790 O O . VAL A 1 228 ? 8.635 -0.354 -11.924 1.00 94.94 228 VAL A O 1
ATOM 1793 N N . GLU A 1 229 ? 7.543 1.554 -11.531 1.00 95.81 229 GLU A N 1
ATOM 1794 C CA . GLU A 1 229 ? 7.128 1.215 -10.164 1.00 95.81 229 GLU A CA 1
ATOM 1795 C C . GLU A 1 229 ? 5.743 0.555 -10.118 1.00 95.81 229 GLU A C 1
ATOM 1797 O O . GLU A 1 229 ? 5.332 0.043 -9.081 1.00 95.81 229 GLU A O 1
ATOM 1802 N N . ASN A 1 230 ? 5.014 0.557 -11.233 1.00 95.19 230 ASN A N 1
ATOM 1803 C CA . ASN A 1 230 ? 3.625 0.124 -11.307 1.00 95.19 230 ASN A CA 1
ATOM 1804 C C . ASN A 1 230 ? 3.488 -1.069 -12.262 1.00 95.19 230 ASN A C 1
ATOM 1806 O O . ASN A 1 230 ? 3.670 -2.215 -11.850 1.00 95.19 230 ASN A O 1
ATOM 1810 N N . GLU A 1 231 ? 3.205 -0.819 -13.541 1.00 94.56 231 GLU A N 1
ATOM 1811 C CA . GLU A 1 231 ? 2.966 -1.845 -14.558 1.00 94.56 231 GLU A CA 1
ATOM 1812 C C . GLU A 1 231 ? 4.136 -2.826 -14.691 1.00 94.56 231 GLU A C 1
ATOM 1814 O O . GLU A 1 231 ? 3.913 -4.033 -14.783 1.00 94.56 231 GLU A O 1
ATOM 1819 N N . ALA A 1 232 ? 5.378 -2.339 -14.631 1.00 94.94 232 ALA A N 1
ATOM 1820 C CA . ALA A 1 232 ? 6.566 -3.184 -14.719 1.00 94.94 232 ALA A CA 1
ATOM 1821 C C . ALA A 1 232 ? 6.704 -4.134 -13.518 1.00 94.94 232 ALA A C 1
ATOM 1823 O O . ALA A 1 232 ? 7.061 -5.300 -13.684 1.00 94.94 232 ALA A O 1
ATOM 1824 N N . VAL A 1 233 ? 6.390 -3.660 -12.305 1.00 96.06 233 VAL A N 1
ATOM 1825 C CA . VAL A 1 233 ? 6.396 -4.505 -11.101 1.00 96.06 233 VAL A CA 1
ATOM 1826 C C . VAL A 1 233 ? 5.341 -5.594 -11.239 1.00 96.06 233 VAL A C 1
ATOM 1828 O O . VAL A 1 233 ? 5.655 -6.767 -11.069 1.00 96.06 233 VAL A O 1
ATOM 1831 N N . VAL A 1 234 ? 4.113 -5.228 -11.613 1.00 94.88 234 VAL A N 1
ATOM 1832 C CA . VAL A 1 234 ? 3.014 -6.187 -11.795 1.00 94.88 234 VAL A CA 1
ATOM 1833 C C . VAL A 1 234 ? 3.356 -7.243 -12.851 1.00 94.88 234 VAL A C 1
ATOM 1835 O O . VAL A 1 234 ? 3.199 -8.434 -12.582 1.00 94.88 234 VAL A O 1
ATOM 1838 N N . ALA A 1 235 ? 3.883 -6.834 -14.008 1.00 93.38 235 ALA A N 1
ATOM 1839 C CA . ALA A 1 235 ? 4.295 -7.756 -15.066 1.00 93.38 235 ALA A CA 1
ATOM 1840 C C . ALA A 1 235 ? 5.382 -8.736 -14.585 1.00 93.38 235 ALA A C 1
ATOM 1842 O O . ALA A 1 235 ? 5.331 -9.933 -14.879 1.00 93.38 235 ALA A O 1
ATOM 1843 N N . GLU A 1 236 ? 6.347 -8.257 -13.797 1.00 94.94 236 GLU A N 1
ATOM 1844 C CA . GLU A 1 236 ? 7.399 -9.103 -13.232 1.00 94.94 236 GLU A CA 1
ATOM 1845 C C . GLU A 1 236 ? 6.864 -10.094 -12.188 1.00 94.94 236 GLU A C 1
ATOM 1847 O O . GLU A 1 236 ? 7.317 -11.242 -12.150 1.00 94.94 236 GLU A O 1
ATOM 1852 N N . LEU A 1 237 ? 5.884 -9.692 -11.370 1.00 94.94 237 LEU A N 1
ATOM 1853 C CA . LEU A 1 237 ? 5.220 -10.591 -10.420 1.00 94.94 237 LEU A CA 1
ATOM 1854 C C . LEU A 1 237 ? 4.518 -11.738 -11.150 1.00 94.94 237 LEU A C 1
ATOM 1856 O O . LEU A 1 237 ? 4.738 -12.899 -10.813 1.00 94.94 237 LEU A O 1
ATOM 1860 N N . LEU A 1 238 ? 3.738 -11.434 -12.191 1.00 93.00 238 LEU A N 1
ATOM 1861 C CA . LEU A 1 238 ? 3.052 -12.449 -12.997 1.00 93.00 238 LEU A CA 1
ATOM 1862 C C . LEU A 1 238 ? 4.046 -13.402 -13.665 1.00 93.00 238 LEU A C 1
ATOM 1864 O O . LEU A 1 238 ? 3.890 -14.623 -13.598 1.00 93.00 238 LEU A O 1
ATOM 1868 N N . ARG A 1 239 ? 5.133 -12.862 -14.228 1.00 91.44 239 ARG A N 1
ATOM 1869 C CA . ARG A 1 239 ? 6.188 -13.665 -14.854 1.00 91.44 239 ARG A CA 1
ATOM 1870 C C . ARG A 1 239 ? 6.847 -14.634 -13.869 1.00 91.44 239 ARG A C 1
ATOM 1872 O O . ARG A 1 239 ? 7.107 -15.780 -14.231 1.00 91.44 239 ARG A O 1
ATOM 1879 N N . ARG A 1 240 ? 7.142 -14.190 -12.640 1.00 93.88 240 ARG A N 1
ATOM 1880 C CA . ARG A 1 240 ? 7.791 -15.021 -11.607 1.00 93.88 240 ARG A CA 1
ATOM 1881 C C . ARG A 1 240 ? 6.845 -16.028 -10.964 1.00 93.88 240 ARG A C 1
ATOM 1883 O O . ARG A 1 240 ? 7.287 -17.113 -10.594 1.00 93.88 240 ARG A O 1
ATOM 1890 N N . SER A 1 241 ? 5.576 -15.673 -10.809 1.00 92.31 241 SER A N 1
ATOM 1891 C CA . SER A 1 241 ? 4.574 -16.515 -10.154 1.00 92.31 241 SER A CA 1
ATOM 1892 C C . SER A 1 241 ? 3.892 -17.509 -11.103 1.00 92.31 241 SER A C 1
ATOM 1894 O O . SER A 1 241 ? 3.230 -18.441 -10.633 1.00 92.31 241 SER A O 1
ATOM 1896 N N . GLY A 1 242 ? 4.067 -17.354 -12.421 1.00 88.19 242 GLY A N 1
ATOM 1897 C CA . GLY A 1 242 ? 3.487 -18.242 -13.426 1.00 88.19 242 GLY A CA 1
ATOM 1898 C C . GLY A 1 242 ? 1.961 -18.263 -13.325 1.00 88.19 242 GLY A C 1
ATOM 1899 O O . GLY A 1 242 ? 1.327 -17.219 -13.238 1.00 88.19 242 GLY A O 1
ATOM 1900 N N . SER A 1 243 ? 1.363 -19.454 -13.275 1.00 89.75 243 SER A N 1
ATOM 1901 C CA . SER A 1 243 ? -0.092 -19.627 -13.137 1.00 89.75 243 SER A CA 1
ATOM 1902 C C . SER A 1 243 ? -0.603 -19.587 -11.689 1.00 89.75 243 SER A C 1
ATOM 1904 O O . SER A 1 243 ? -1.761 -19.916 -11.449 1.00 89.75 243 SER A O 1
ATOM 1906 N N . SER A 1 244 ? 0.249 -19.264 -10.710 1.00 92.25 244 SER A N 1
ATOM 1907 C CA . SER A 1 244 ? -0.130 -19.301 -9.285 1.00 92.25 244 SER A CA 1
ATOM 1908 C C . SER A 1 244 ? -0.921 -18.071 -8.840 1.00 92.25 244 SER A C 1
ATOM 1910 O O . SER A 1 244 ? -1.545 -18.090 -7.782 1.00 92.25 244 SER A O 1
ATOM 1912 N N . VAL A 1 245 ? -0.856 -16.988 -9.615 1.00 94.44 245 VAL A N 1
ATOM 1913 C CA . VAL A 1 245 ? -1.529 -15.718 -9.335 1.00 94.44 245 VAL A CA 1
ATOM 1914 C C . VAL A 1 245 ? -2.193 -15.206 -10.605 1.00 94.44 245 VAL A C 1
ATOM 1916 O O . VAL A 1 245 ? -1.703 -15.433 -11.709 1.00 94.44 245 VAL A O 1
ATOM 1919 N N . GLU A 1 246 ? -3.288 -14.474 -10.444 1.00 93.56 246 GLU A N 1
ATOM 1920 C CA . GLU A 1 246 ? -3.992 -13.824 -11.543 1.00 93.56 246 GLU A CA 1
ATOM 1921 C C . GLU A 1 246 ? -4.369 -12.389 -11.170 1.00 93.56 246 GLU A C 1
ATOM 1923 O O . GLU A 1 246 ? -4.645 -12.078 -10.008 1.00 93.56 246 GLU A O 1
ATOM 1928 N N . LEU A 1 247 ? -4.396 -11.499 -12.165 1.00 93.38 247 LEU A N 1
ATOM 1929 C CA . LEU A 1 247 ? -4.924 -10.152 -11.975 1.00 93.38 247 LEU A CA 1
ATOM 1930 C C . LEU A 1 247 ? -6.450 -10.178 -11.943 1.00 93.38 247 LEU A C 1
ATOM 1932 O O . LEU A 1 247 ? -7.103 -10.546 -12.929 1.00 93.38 247 LEU A O 1
ATOM 1936 N N . LEU A 1 248 ? -6.999 -9.700 -10.832 1.00 92.69 248 LEU A N 1
ATOM 1937 C CA . LEU A 1 248 ? -8.428 -9.493 -10.650 1.00 92.69 248 LEU A CA 1
ATOM 1938 C C . LEU A 1 248 ? -8.852 -8.175 -11.300 1.00 92.69 248 LEU A C 1
ATOM 1940 O O . LEU A 1 248 ? -8.248 -7.132 -11.054 1.00 92.69 248 LEU A O 1
ATOM 1944 N N . ASP A 1 249 ? -9.899 -8.222 -12.120 1.00 90.56 249 ASP A N 1
ATOM 1945 C CA . ASP A 1 249 ? -10.508 -7.004 -12.643 1.00 90.56 249 ASP A CA 1
ATOM 1946 C C . ASP A 1 249 ? -11.409 -6.367 -11.577 1.00 90.56 249 ASP A C 1
ATOM 1948 O O . ASP A 1 249 ? -12.372 -6.974 -11.112 1.00 90.56 249 ASP A O 1
ATOM 1952 N N . VAL A 1 250 ? -11.082 -5.131 -11.207 1.00 89.94 250 VAL A N 1
ATOM 1953 C CA . VAL A 1 250 ? -11.811 -4.318 -10.224 1.00 89.94 250 VAL A CA 1
ATOM 1954 C C . VAL A 1 250 ? -12.551 -3.140 -10.873 1.00 89.94 250 VAL A C 1
ATOM 1956 O O . VAL A 1 250 ? -12.996 -2.215 -10.189 1.00 89.94 250 VAL A O 1
ATOM 1959 N N . SER A 1 251 ? -12.700 -3.144 -12.203 1.00 87.50 251 SER A N 1
ATOM 1960 C CA . SER A 1 251 ? -13.378 -2.096 -12.980 1.00 87.50 251 SER A CA 1
ATOM 1961 C C . SER A 1 251 ? -14.818 -1.830 -12.519 1.00 87.50 251 SER A C 1
ATOM 1963 O O . SER A 1 251 ? -15.284 -0.691 -12.560 1.00 87.50 251 SER A O 1
ATOM 1965 N N . THR A 1 252 ? -15.512 -2.857 -12.019 1.00 89.31 252 THR A N 1
ATOM 1966 C CA . THR A 1 252 ? -16.906 -2.769 -11.557 1.00 89.31 252 THR A CA 1
ATOM 1967 C C . THR A 1 252 ? -17.065 -2.325 -10.102 1.00 89.31 252 THR A C 1
ATOM 1969 O O . THR A 1 252 ? -18.172 -1.949 -9.705 1.00 89.31 252 THR A O 1
ATOM 1972 N N . GLU A 1 253 ? -15.995 -2.382 -9.308 1.00 91.38 253 GLU A N 1
ATOM 1973 C CA . GLU A 1 253 ? -15.961 -1.968 -7.901 1.00 91.38 253 GLU A CA 1
ATOM 1974 C C . GLU A 1 253 ? -15.722 -0.446 -7.808 1.00 91.38 253 GLU A C 1
ATOM 1976 O O . GLU A 1 253 ? -14.994 0.102 -8.628 1.00 91.38 253 GLU A O 1
ATOM 1981 N N . LEU A 1 254 ? -16.310 0.257 -6.827 1.00 90.50 254 LEU A N 1
ATOM 1982 C CA . LEU A 1 254 ? -16.139 1.713 -6.601 1.00 90.50 254 LEU A CA 1
ATOM 1983 C C . LEU A 1 254 ? -16.401 2.598 -7.845 1.00 90.50 254 LEU A C 1
ATOM 1985 O O . LEU A 1 254 ? -15.562 3.411 -8.224 1.00 90.50 254 LEU A O 1
ATOM 1989 N N . ARG A 1 255 ? -17.547 2.448 -8.521 1.00 88.44 255 ARG A N 1
ATOM 1990 C CA . ARG A 1 255 ? -17.816 3.044 -9.855 1.00 88.44 255 ARG A CA 1
ATOM 1991 C C . ARG A 1 255 ? -17.606 4.560 -9.972 1.00 88.44 255 ARG A C 1
ATOM 1993 O O . ARG A 1 255 ? -17.259 5.036 -11.045 1.00 88.44 255 ARG A O 1
ATOM 2000 N N . GLU A 1 256 ? -17.793 5.307 -8.890 1.00 90.94 256 GLU A N 1
ATOM 2001 C CA . GLU A 1 256 ? -17.624 6.768 -8.867 1.00 90.94 256 GLU A CA 1
ATOM 2002 C C . GLU A 1 256 ? -16.161 7.204 -8.666 1.00 90.94 256 GLU A C 1
ATOM 2004 O O . GLU A 1 256 ? -15.846 8.394 -8.711 1.00 90.94 256 GLU A O 1
ATOM 2009 N N . LEU A 1 257 ? -15.248 6.251 -8.440 1.00 91.69 257 LEU A N 1
ATOM 2010 C CA . LEU A 1 257 ? -13.823 6.516 -8.300 1.00 91.69 257 LEU A CA 1
ATOM 2011 C C . LEU A 1 257 ? -13.214 6.783 -9.677 1.00 91.69 257 LEU A C 1
ATOM 2013 O O . LEU A 1 257 ? -13.171 5.899 -10.542 1.00 91.69 257 LEU A O 1
ATOM 2017 N N . VAL A 1 258 ? -12.692 7.998 -9.845 1.00 90.56 258 VAL A N 1
ATOM 2018 C CA . VAL A 1 258 ? -12.000 8.421 -11.063 1.00 90.56 258 VAL A CA 1
ATOM 2019 C C . VAL A 1 258 ? -10.719 7.609 -11.224 1.00 90.56 258 VAL A C 1
ATOM 2021 O O . VAL A 1 258 ? -9.820 7.650 -10.383 1.00 90.56 258 VAL A O 1
ATOM 2024 N N . ARG A 1 259 ? -10.632 6.885 -12.338 1.00 90.25 259 ARG A N 1
ATOM 2025 C CA . ARG A 1 259 ? -9.520 5.988 -12.649 1.00 90.25 259 ARG A CA 1
ATOM 2026 C C . ARG A 1 259 ? -9.094 6.103 -14.106 1.00 90.25 259 ARG A C 1
ATOM 2028 O O . ARG A 1 259 ? -9.873 6.529 -14.959 1.00 90.25 259 ARG A O 1
ATOM 2035 N N . ARG A 1 260 ? -7.862 5.698 -14.393 1.00 90.56 260 ARG A N 1
ATOM 2036 C CA . ARG A 1 260 ? -7.307 5.555 -15.742 1.00 90.56 260 ARG A CA 1
ATOM 2037 C C . ARG A 1 260 ? -6.664 4.178 -15.882 1.00 90.56 260 ARG A C 1
ATOM 2039 O O . ARG A 1 260 ? -6.052 3.734 -14.911 1.00 90.56 260 ARG A O 1
ATOM 2046 N N . PRO A 1 261 ? -6.800 3.513 -17.039 1.00 89.81 261 PRO A N 1
ATOM 2047 C CA . PRO A 1 261 ? -6.117 2.248 -17.271 1.00 89.81 261 PRO A CA 1
ATOM 2048 C C . PRO A 1 261 ? -4.597 2.450 -17.258 1.00 89.81 261 PRO A C 1
ATOM 2050 O O . PRO A 1 261 ? -4.107 3.547 -17.549 1.00 89.81 261 PRO A O 1
ATOM 2053 N N . GLY A 1 262 ? -3.875 1.388 -16.914 1.00 87.31 262 GLY A N 1
ATOM 2054 C CA . GLY A 1 262 ? -2.423 1.337 -16.973 1.00 87.31 262 GLY A CA 1
ATOM 2055 C C . GLY A 1 262 ? -1.885 1.467 -18.397 1.00 87.31 262 GLY A C 1
ATOM 2056 O O . GLY A 1 262 ? -2.608 1.366 -19.391 1.00 87.31 262 GLY A O 1
ATOM 2057 N N . LEU A 1 263 ? -0.584 1.708 -18.496 1.00 89.31 263 LEU A N 1
ATOM 2058 C CA . LEU A 1 263 ? 0.125 1.821 -19.762 1.00 89.31 263 LEU A CA 1
ATOM 2059 C C . LEU A 1 263 ? 0.450 0.430 -20.319 1.00 89.31 263 LEU A C 1
ATOM 2061 O O . LEU A 1 263 ? 1.067 -0.387 -19.648 1.00 89.31 263 LEU A O 1
ATOM 2065 N N . GLY A 1 264 ? 0.094 0.170 -21.580 1.00 86.38 264 GLY A N 1
ATOM 2066 C CA . GLY A 1 264 ? 0.490 -1.070 -22.267 1.00 86.38 264 GLY A CA 1
ATOM 2067 C C . GLY A 1 264 ? 1.961 -1.090 -22.694 1.00 86.38 264 GLY A C 1
ATOM 2068 O O . GLY A 1 264 ? 2.571 -2.151 -22.795 1.00 86.38 264 GLY A O 1
ATOM 2069 N N . THR A 1 265 ? 2.536 0.090 -22.928 1.00 89.50 265 THR A N 1
ATOM 2070 C CA . THR A 1 265 ? 3.926 0.282 -23.355 1.00 89.50 265 THR A CA 1
ATOM 2071 C C . THR A 1 265 ? 4.479 1.570 -22.757 1.00 89.50 265 THR A C 1
ATOM 2073 O O . THR A 1 265 ? 3.771 2.578 -22.719 1.00 89.50 265 THR A O 1
ATOM 2076 N N . TRP A 1 266 ? 5.748 1.576 -22.355 1.00 92.69 266 TRP A N 1
ATOM 2077 C CA . TRP A 1 266 ? 6.431 2.747 -21.804 1.00 92.69 266 TRP A CA 1
ATOM 2078 C C . TRP A 1 266 ? 7.927 2.726 -22.133 1.00 92.69 266 TRP A C 1
ATOM 2080 O O . TRP A 1 266 ? 8.458 1.737 -22.634 1.00 92.69 266 TRP A O 1
ATOM 2090 N N . LYS A 1 267 ? 8.602 3.845 -21.857 1.00 93.12 267 LYS A N 1
ATOM 2091 C CA . LYS A 1 267 ? 10.060 3.991 -21.947 1.00 93.12 267 LYS A CA 1
ATOM 2092 C C . LYS A 1 267 ? 10.629 4.176 -20.549 1.00 93.12 267 LYS A C 1
ATOM 2094 O O . LYS A 1 267 ? 9.984 4.795 -19.705 1.00 93.12 267 LYS A O 1
ATOM 2099 N N . VAL A 1 268 ? 11.845 3.695 -20.327 1.00 93.44 268 VAL A N 1
ATOM 2100 C CA . VAL A 1 268 ? 12.540 3.851 -19.045 1.00 93.44 268 VAL A CA 1
ATOM 2101 C C . VAL A 1 268 ? 13.464 5.061 -19.131 1.00 93.44 268 VAL A C 1
ATOM 2103 O O . VAL A 1 268 ? 14.248 5.171 -20.074 1.00 93.44 268 VAL A O 1
ATOM 2106 N N . ASN A 1 269 ? 13.366 5.984 -18.172 1.00 92.44 269 ASN A N 1
ATOM 2107 C CA . ASN A 1 269 ? 14.299 7.104 -18.058 1.00 92.44 269 ASN A CA 1
ATOM 2108 C C . ASN A 1 269 ? 15.328 6.835 -16.960 1.00 92.44 269 ASN A C 1
ATOM 2110 O O . ASN A 1 269 ? 14.964 6.483 -15.841 1.00 92.44 269 ASN A O 1
ATOM 2114 N N . ASP A 1 270 ? 16.599 7.083 -17.255 1.00 90.94 270 ASP A N 1
ATOM 2115 C CA . ASP A 1 270 ? 1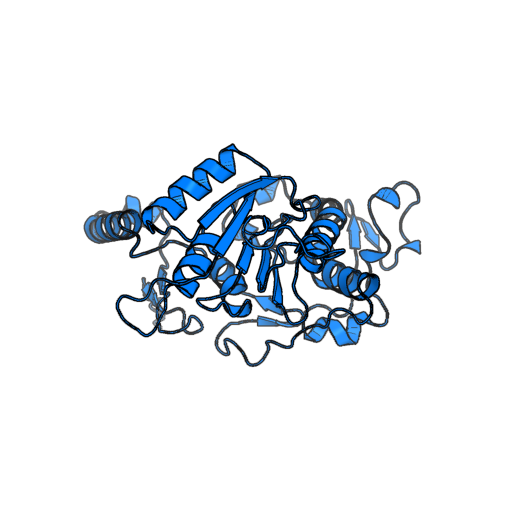7.667 7.118 -16.258 1.00 90.94 270 ASP A CA 1
ATOM 2116 C C . ASP A 1 270 ? 18.578 8.309 -16.551 1.00 90.94 270 ASP A C 1
ATOM 2118 O O . ASP A 1 270 ? 19.083 8.464 -17.665 1.00 90.94 270 ASP A O 1
ATOM 2122 N N . ARG A 1 271 ? 18.764 9.184 -15.554 1.00 86.56 271 ARG A N 1
ATOM 2123 C CA . ARG A 1 271 ? 19.671 10.347 -15.633 1.00 86.56 271 ARG A CA 1
ATOM 2124 C C . ARG A 1 271 ? 19.490 11.210 -16.898 1.00 86.56 271 ARG A C 1
ATOM 2126 O O . ARG A 1 271 ? 20.460 11.717 -17.453 1.00 86.56 271 ARG A O 1
ATOM 2133 N N . GLY A 1 272 ? 18.248 11.378 -17.357 1.00 85.69 272 GLY A N 1
ATOM 2134 C CA . GLY A 1 272 ? 17.910 12.196 -18.529 1.00 85.69 272 GLY A CA 1
ATOM 2135 C C . GLY A 1 272 ? 17.961 11.464 -19.875 1.00 85.69 272 GLY A C 1
ATOM 2136 O O . GLY A 1 272 ? 17.489 12.018 -20.865 1.00 85.69 272 GLY A O 1
ATOM 2137 N N . SER A 1 273 ? 18.441 10.219 -19.918 1.00 91.44 273 SER A N 1
ATOM 2138 C CA . SER A 1 273 ? 18.411 9.371 -21.118 1.00 91.44 273 SER A CA 1
ATOM 2139 C C . SER A 1 273 ? 17.185 8.459 -21.112 1.00 91.44 273 SER A C 1
ATOM 2141 O O . SER A 1 273 ? 16.805 7.940 -20.064 1.00 91.44 273 SER A O 1
ATOM 2143 N N . TRP A 1 274 ? 16.562 8.270 -22.277 1.00 93.44 274 TRP A N 1
ATOM 2144 C CA . TRP A 1 274 ? 15.385 7.416 -22.454 1.00 93.44 274 TRP A CA 1
ATOM 2145 C C . TRP A 1 274 ? 15.744 6.147 -23.225 1.00 93.44 274 TRP A C 1
ATOM 2147 O O . TRP A 1 274 ? 16.318 6.233 -24.307 1.00 93.44 274 TRP A O 1
ATOM 2157 N N . PHE A 1 275 ? 15.323 4.998 -22.706 1.00 93.06 275 PHE A N 1
ATOM 2158 C CA . PHE A 1 275 ? 15.566 3.675 -23.280 1.00 93.06 275 PHE A CA 1
ATOM 2159 C C . PHE A 1 275 ? 14.236 3.015 -23.655 1.00 93.06 275 PHE A C 1
ATOM 2161 O O . PHE A 1 275 ? 13.259 3.120 -22.904 1.00 93.06 275 PHE A O 1
ATOM 2168 N N . GLN A 1 276 ? 14.176 2.369 -24.824 1.00 92.06 276 GLN A N 1
ATOM 2169 C CA . GLN A 1 276 ? 12.980 1.638 -25.267 1.00 92.06 276 GLN A CA 1
ATOM 2170 C C . GLN A 1 276 ? 13.062 0.162 -24.898 1.00 92.06 276 GLN A C 1
ATOM 2172 O O . GLN A 1 276 ? 12.051 -0.437 -24.542 1.00 92.06 276 GLN A O 1
ATOM 2177 N N . THR A 1 277 ? 14.265 -0.400 -24.952 1.00 91.31 277 THR A N 1
ATOM 2178 C CA . THR A 1 277 ? 14.550 -1.790 -24.612 1.00 91.31 277 THR A CA 1
ATOM 2179 C C . THR A 1 277 ? 15.730 -1.875 -23.649 1.00 91.31 277 THR A C 1
ATOM 2181 O O . THR A 1 277 ? 16.515 -0.935 -23.508 1.00 91.31 277 THR A O 1
ATOM 2184 N N . HIS A 1 278 ? 15.886 -3.026 -22.994 1.00 91.50 278 HIS A N 1
ATOM 2185 C CA . HIS A 1 278 ? 17.049 -3.288 -22.144 1.00 91.50 278 HIS A CA 1
ATOM 2186 C C . HIS A 1 278 ? 18.365 -3.365 -22.944 1.00 91.50 278 HIS A C 1
ATOM 2188 O O . HIS A 1 278 ? 19.438 -3.123 -22.394 1.00 91.50 278 HIS A O 1
ATOM 2194 N N . GLU A 1 279 ? 18.303 -3.676 -24.240 1.00 90.50 279 GLU A N 1
ATOM 2195 C CA . GLU A 1 279 ? 19.477 -3.727 -25.120 1.00 90.50 279 GLU A CA 1
ATOM 2196 C C . GLU A 1 279 ? 20.069 -2.332 -25.372 1.00 90.50 279 GLU A C 1
ATOM 2198 O O . GLU A 1 279 ? 21.285 -2.205 -25.502 1.00 90.50 279 GLU A O 1
ATOM 2203 N N . ASP A 1 280 ? 19.234 -1.286 -25.333 1.00 90.94 280 ASP A N 1
ATOM 2204 C CA . ASP A 1 280 ? 19.651 0.114 -25.498 1.00 90.94 280 ASP A CA 1
ATOM 2205 C C . ASP A 1 280 ? 20.423 0.663 -24.281 1.00 90.94 280 ASP A C 1
ATOM 2207 O O . ASP A 1 280 ? 20.993 1.757 -24.333 1.00 90.94 280 ASP A O 1
ATOM 2211 N N . VAL A 1 281 ? 20.406 -0.054 -23.153 1.00 91.81 281 VAL A N 1
ATOM 2212 C CA . VAL A 1 281 ? 20.991 0.406 -21.891 1.00 91.81 281 VAL A CA 1
ATOM 2213 C C . VAL A 1 281 ? 22.517 0.224 -21.906 1.00 91.81 281 VAL A C 1
ATOM 2215 O O . VAL A 1 281 ? 22.994 -0.889 -22.138 1.00 91.81 281 VAL A O 1
ATOM 2218 N N . PRO A 1 282 ? 23.311 1.263 -21.569 1.00 91.38 282 PRO A N 1
ATOM 2219 C CA . PRO A 1 282 ? 24.761 1.139 -21.437 1.00 91.38 282 PRO A CA 1
ATOM 2220 C C . PRO A 1 282 ? 25.162 0.075 -20.408 1.00 91.38 282 PRO A C 1
ATOM 2222 O O . PRO A 1 282 ? 24.582 0.014 -19.322 1.00 91.38 282 PRO A O 1
ATOM 2225 N N . ASP A 1 283 ? 26.214 -0.701 -20.687 1.00 90.06 283 ASP A N 1
ATOM 2226 C CA . ASP A 1 283 ? 26.666 -1.800 -19.812 1.00 90.06 283 ASP A CA 1
ATOM 2227 C C . ASP A 1 283 ? 26.939 -1.360 -18.364 1.00 90.06 283 ASP A C 1
ATOM 2229 O O . ASP A 1 283 ? 26.675 -2.102 -17.420 1.00 90.06 283 ASP A O 1
ATOM 2233 N N . SER A 1 284 ? 27.377 -0.114 -18.162 1.00 89.56 284 SER A N 1
ATOM 2234 C CA . SER A 1 284 ? 27.614 0.470 -16.835 1.00 89.56 284 SER A CA 1
ATOM 2235 C C . SER A 1 284 ? 26.349 0.641 -15.983 1.00 89.56 284 SER A C 1
ATOM 2237 O O . SER A 1 284 ? 26.447 0.802 -14.764 1.00 89.56 284 SER A O 1
ATOM 2239 N N . ARG A 1 285 ? 25.158 0.629 -16.596 1.00 89.31 285 ARG A N 1
ATOM 2240 C CA . ARG A 1 285 ? 23.862 0.860 -15.935 1.00 89.31 285 ARG A CA 1
ATOM 2241 C C . ARG A 1 285 ? 22.936 -0.355 -15.938 1.00 89.31 285 ARG A C 1
ATOM 2243 O O . ARG A 1 285 ? 21.925 -0.304 -15.242 1.00 89.31 285 ARG A O 1
ATOM 2250 N N . LYS A 1 286 ? 23.301 -1.462 -16.595 1.00 88.50 286 LYS A N 1
ATOM 2251 C CA . LYS A 1 286 ? 22.510 -2.713 -16.613 1.00 88.50 286 LYS A CA 1
ATOM 2252 C C . LYS A 1 286 ? 22.273 -3.331 -15.226 1.00 88.50 286 LYS A C 1
ATOM 2254 O O . LYS A 1 286 ? 21.304 -4.049 -15.028 1.00 88.50 286 LYS A O 1
ATOM 2259 N N . ASN A 1 287 ? 23.111 -3.011 -14.237 1.00 87.06 287 ASN A N 1
ATOM 2260 C CA . ASN A 1 287 ? 22.899 -3.448 -12.849 1.00 87.06 287 ASN A CA 1
ATOM 2261 C C . ASN A 1 287 ? 21.763 -2.694 -12.138 1.00 87.06 287 ASN A C 1
ATOM 2263 O O . ASN A 1 287 ? 21.247 -3.176 -11.134 1.00 87.06 287 ASN A O 1
ATOM 2267 N N . VAL A 1 288 ? 21.415 -1.496 -12.615 1.00 87.94 288 VAL A N 1
ATOM 2268 C CA . VAL A 1 288 ? 20.345 -0.666 -12.044 1.00 87.94 288 VAL A CA 1
ATOM 2269 C C . VAL A 1 288 ? 19.088 -0.781 -12.887 1.00 87.94 288 VAL A C 1
ATOM 2271 O O . VAL A 1 288 ? 18.007 -0.955 -12.340 1.00 87.94 288 VAL A O 1
ATOM 2274 N N . ILE A 1 289 ? 19.226 -0.703 -14.211 1.00 92.69 289 ILE A N 1
ATOM 2275 C CA . ILE A 1 289 ? 18.105 -0.825 -15.135 1.00 92.69 289 ILE A CA 1
ATOM 2276 C C . ILE A 1 289 ? 17.947 -2.295 -15.505 1.00 92.69 289 ILE A C 1
ATOM 2278 O O . ILE A 1 289 ? 18.710 -2.825 -16.309 1.00 92.69 289 ILE A O 1
ATOM 2282 N N . LEU A 1 290 ? 16.959 -2.943 -14.900 1.00 93.44 290 LEU A N 1
ATOM 2283 C CA . LEU A 1 290 ? 16.722 -4.371 -15.069 1.00 93.44 290 LEU A CA 1
ATOM 2284 C C . LEU A 1 290 ? 15.851 -4.651 -16.304 1.00 93.44 290 LEU A C 1
ATOM 2286 O O . LEU A 1 290 ? 15.000 -3.829 -16.651 1.00 93.44 290 LEU A O 1
ATOM 2290 N N . PRO A 1 291 ? 15.967 -5.840 -16.926 1.00 92.62 291 PRO A N 1
ATOM 2291 C CA . PRO A 1 291 ? 15.081 -6.245 -18.018 1.00 92.62 291 PRO A CA 1
ATOM 2292 C C . PRO A 1 291 ? 13.592 -6.194 -17.646 1.00 92.62 291 PRO A C 1
ATOM 2294 O O . PRO A 1 291 ? 12.762 -5.860 -18.484 1.00 92.62 291 PRO A O 1
ATOM 2297 N N . SER A 1 292 ? 13.260 -6.464 -16.378 1.00 93.38 292 SER A N 1
ATOM 2298 C CA . SER A 1 292 ? 11.893 -6.431 -15.839 1.00 93.38 292 SER A CA 1
ATOM 2299 C C . SER A 1 292 ? 11.261 -5.037 -15.804 1.00 93.38 292 SER A C 1
ATOM 2301 O O . SER A 1 292 ? 10.064 -4.922 -15.570 1.00 93.38 292 SER A O 1
ATOM 2303 N N . MET A 1 293 ? 12.040 -3.974 -16.026 1.00 94.19 293 MET A N 1
ATOM 2304 C CA . MET A 1 293 ? 11.533 -2.599 -16.070 1.00 94.19 293 MET A CA 1
ATOM 2305 C C . MET A 1 293 ? 10.865 -2.246 -17.402 1.00 94.19 293 MET A C 1
ATOM 2307 O O . MET A 1 293 ? 10.217 -1.203 -17.497 1.00 94.19 293 MET A O 1
ATOM 2311 N N . PHE A 1 294 ? 11.046 -3.071 -18.435 1.00 93.38 294 PHE A N 1
ATOM 2312 C CA . PHE A 1 294 ? 10.536 -2.820 -19.779 1.00 93.38 294 PHE A CA 1
ATOM 2313 C C . PHE A 1 294 ? 9.248 -3.612 -20.053 1.00 93.38 294 PHE A C 1
ATOM 2315 O O . PHE A 1 294 ? 9.050 -4.678 -19.466 1.00 93.38 294 PHE A O 1
ATOM 2322 N N . PRO A 1 295 ? 8.376 -3.123 -20.954 1.00 87.56 295 PRO A N 1
ATOM 2323 C CA . PRO A 1 295 ? 7.171 -3.845 -21.354 1.00 87.56 295 PRO A CA 1
ATOM 2324 C C . PRO A 1 295 ? 7.499 -5.216 -21.958 1.00 87.56 295 PRO A C 1
ATOM 2326 O O . PRO A 1 295 ? 8.466 -5.359 -22.707 1.00 87.56 295 PRO A O 1
ATOM 2329 N N . SER A 1 296 ? 6.656 -6.211 -21.686 1.00 75.12 296 SER A N 1
ATOM 2330 C CA . SER A 1 296 ? 6.711 -7.524 -22.336 1.00 75.12 296 SER A CA 1
ATOM 2331 C C . SER A 1 296 ? 5.621 -7.622 -23.410 1.00 75.12 296 SER A C 1
ATOM 2333 O O . SER A 1 296 ? 4.653 -6.869 -23.403 1.00 75.12 296 SER A O 1
ATOM 2335 N N . SER A 1 297 ? 5.716 -8.565 -24.349 1.00 62.25 297 SER A N 1
ATOM 2336 C CA . SER A 1 297 ? 4.627 -8.787 -25.318 1.00 62.25 297 SER A CA 1
ATOM 2337 C C . SER A 1 297 ? 3.302 -9.184 -24.643 1.00 62.25 297 SER A C 1
ATOM 2339 O O . SER A 1 297 ? 2.230 -8.901 -25.173 1.00 62.25 297 SER A O 1
ATOM 2341 N N . THR A 1 298 ? 3.369 -9.784 -23.451 1.00 61.00 298 THR A N 1
ATOM 2342 C CA . THR A 1 298 ? 2.214 -10.171 -22.627 1.00 61.00 298 THR A CA 1
ATOM 2343 C C . THR A 1 298 ? 1.603 -8.989 -21.858 1.00 61.00 298 THR A C 1
ATOM 2345 O O . THR A 1 298 ? 0.402 -8.999 -21.582 1.00 61.00 298 THR A O 1
ATOM 2348 N N . SER A 1 299 ? 2.378 -7.930 -21.573 1.00 56.12 299 SER A N 1
ATOM 2349 C CA . SER A 1 299 ? 1.935 -6.816 -20.716 1.00 56.12 299 SER A CA 1
ATOM 2350 C C . SER A 1 299 ? 0.787 -5.997 -21.308 1.00 56.12 299 SER A C 1
ATOM 2352 O O . SER A 1 299 ? 0.061 -5.332 -20.572 1.00 56.12 299 SER A O 1
ATOM 2354 N N . ILE A 1 300 ? 0.566 -6.061 -22.624 1.00 54.84 300 ILE A N 1
ATOM 2355 C CA . ILE A 1 300 ? -0.514 -5.329 -23.300 1.00 54.84 300 ILE A CA 1
ATOM 2356 C C . ILE A 1 300 ? -1.887 -5.785 -22.781 1.00 54.84 300 ILE A C 1
ATOM 2358 O O . ILE A 1 300 ? -2.719 -4.945 -22.446 1.00 54.84 300 ILE A O 1
ATOM 2362 N N . HIS A 1 301 ? -2.110 -7.095 -22.633 1.00 55.59 301 HIS A N 1
ATOM 2363 C CA . HIS A 1 301 ? -3.384 -7.630 -22.137 1.00 55.59 301 HIS A CA 1
ATOM 2364 C C . HIS A 1 301 ? -3.577 -7.413 -20.629 1.00 55.59 301 HIS A C 1
ATOM 2366 O O . HIS A 1 301 ? -4.707 -7.293 -20.156 1.00 55.59 301 HIS A O 1
ATOM 2372 N N . GLU A 1 302 ? -2.481 -7.340 -19.878 1.00 59.44 302 GLU A N 1
ATOM 2373 C CA . GLU A 1 302 ? -2.480 -7.193 -18.419 1.00 59.44 302 GLU A CA 1
ATOM 2374 C C . GLU A 1 302 ? -2.629 -5.727 -17.983 1.00 59.44 302 GLU A C 1
ATOM 2376 O O . GLU A 1 302 ? -3.241 -5.449 -16.950 1.00 59.44 302 GLU A O 1
ATOM 2381 N N . SER A 1 303 ? -2.159 -4.778 -18.804 1.00 58.91 303 SER A N 1
ATOM 2382 C CA . SER A 1 303 ? -2.204 -3.334 -18.522 1.00 58.91 303 SER A CA 1
ATOM 2383 C C . SER A 1 303 ? -3.617 -2.792 -18.274 1.00 58.91 303 SER A C 1
ATOM 2385 O O . SER A 1 303 ? -3.798 -1.846 -17.510 1.00 58.91 303 SER A O 1
ATOM 2387 N N . HIS A 1 304 ? -4.641 -3.442 -18.837 1.00 58.38 304 HIS A N 1
ATOM 2388 C CA . HIS A 1 304 ? -6.046 -3.060 -18.667 1.00 58.38 304 HIS A CA 1
ATOM 2389 C C . HIS A 1 304 ? -6.588 -3.329 -17.254 1.00 58.38 304 HIS A C 1
ATOM 2391 O O . HIS A 1 304 ? -7.663 -2.840 -16.912 1.00 58.38 304 HIS A O 1
ATOM 2397 N N . LYS A 1 305 ? -5.870 -4.111 -16.439 1.00 73.56 305 LYS A N 1
ATOM 2398 C CA . LYS A 1 305 ? -6.244 -4.433 -15.054 1.00 73.56 305 LYS A CA 1
ATOM 2399 C C . LYS A 1 305 ? -5.430 -3.654 -14.018 1.00 73.56 305 LYS A C 1
ATOM 2401 O O . LYS A 1 305 ? -5.709 -3.756 -12.825 1.00 73.56 305 LYS A O 1
ATOM 2406 N N . VAL A 1 306 ? -4.449 -2.866 -14.461 1.00 74.94 306 VAL A N 1
ATOM 2407 C CA . VAL A 1 306 ? -3.739 -1.890 -13.627 1.00 74.94 306 VAL A CA 1
ATOM 2408 C C . VAL A 1 306 ? -4.475 -0.556 -13.728 1.00 74.94 306 VAL A C 1
ATOM 2410 O O . VAL A 1 306 ? -4.889 -0.154 -14.814 1.00 74.94 306 VAL A O 1
ATOM 2413 N N . TRP A 1 307 ? -4.661 0.128 -12.599 1.00 80.12 307 TRP A N 1
ATOM 2414 C CA . TRP A 1 307 ? -5.447 1.359 -12.532 1.00 80.12 307 TRP A CA 1
ATOM 2415 C C . TRP A 1 307 ? -4.688 2.468 -11.806 1.00 80.12 307 TRP A C 1
ATOM 2417 O O . TRP A 1 307 ? -4.186 2.268 -10.703 1.00 80.12 307 TRP A O 1
ATOM 2427 N N . HIS A 1 308 ? -4.673 3.655 -12.411 1.00 79.81 308 HIS A N 1
ATOM 2428 C CA . HIS A 1 308 ? -4.181 4.895 -11.808 1.00 79.81 308 HIS A CA 1
ATOM 2429 C C . HIS A 1 308 ? -5.358 5.727 -11.312 1.00 79.81 308 HIS A C 1
ATOM 2431 O O . HIS A 1 308 ? -6.306 5.964 -12.065 1.00 79.81 308 HIS A O 1
ATOM 2437 N N . PHE A 1 309 ? -5.297 6.203 -10.071 1.00 80.56 309 PHE A N 1
ATOM 2438 C CA . PHE A 1 309 ? -6.379 6.965 -9.441 1.00 80.56 309 PHE A CA 1
ATOM 2439 C C . PHE A 1 309 ? -6.037 8.452 -9.347 1.00 80.56 309 PHE A C 1
ATOM 2441 O O . PHE A 1 309 ? -4.866 8.825 -9.242 1.00 80.56 309 PHE A O 1
ATOM 2448 N N . LYS A 1 310 ? -7.067 9.300 -9.404 1.00 58.19 310 LYS A N 1
ATOM 2449 C CA . LYS A 1 310 ? -6.948 10.755 -9.264 1.00 58.19 310 LYS A CA 1
ATOM 2450 C C . LYS A 1 310 ? -7.733 11.254 -8.059 1.00 58.19 310 LYS A C 1
ATOM 2452 O O . LYS A 1 310 ? -8.880 10.792 -7.888 1.00 58.19 310 LYS A O 1
#